Protein AF-A0L7B7-F1 (afdb_monomer_lite)

pLDDT: mean 77.99, std 21.71, range [34.12, 98.25]

Radius of gyration: 28.21 Å; chains: 1; bounding box: 70×46×77 Å

Secondary structure (DSSP, 8-state):
------------------------------------------------HHHHHHHHHHHHHHHHHHHHHHHTHHHHHHHHHHHHHHHHHHHHHHTPPPPPGGGT----GGG-TTS-HHHHHHHHHHHHHHHHHHHHHHHHHHHHHHH--B--SS--SS--GGGGGSBPTT-HHHHHHHHHHHHT-

Organism: Magnetococcus marinus (strain ATCC BAA-1437 / JCM 17883 / MC-1) (NCBI:txid156889)

Foldseek 3Di:
DDDDDDDDDDDDDDDDDDDPPPDPVPPPPPPPPPPPPPPPPPDPDDPDPVVVVVVVVVVVVCVVCVVVLVVVVVVLVVLLVVLQVCCVPVCVVLVHDDQDLCVQQDQDVLPDPPDDPVRSVVSNSVSSNRSSVVSSVVSVVSVCVSPPLEADPDHDPDDDPSNVVGHYPPCPPVVVVVVVVVVVD

Structure (mmCIF, N/CA/C/O backbone):
data_AF-A0L7B7-F1
#
_entry.id   AF-A0L7B7-F1
#
loop_
_atom_site.group_PDB
_atom_site.id
_atom_site.type_symbol
_atom_site.label_atom_id
_atom_site.label_alt_id
_atom_site.label_comp_id
_atom_site.label_asym_id
_atom_site.label_entity_id
_atom_site.label_seq_id
_atom_site.pdbx_PDB_ins_code
_atom_site.Cartn_x
_atom_site.Cartn_y
_atom_site.Cartn_z
_atom_site.occupancy
_atom_site.B_iso_or_equiv
_atom_site.auth_seq_id
_atom_site.auth_comp_id
_atom_site.auth_asym_id
_atom_site.auth_atom_id
_atom_site.pdbx_PDB_model_num
ATOM 1 N N . MET A 1 1 ? -42.613 -30.403 12.413 1.00 34.22 1 MET A N 1
ATOM 2 C CA . MET A 1 1 ? -41.637 -30.923 11.441 1.00 34.22 1 MET A CA 1
ATOM 3 C C . MET A 1 1 ? -42.137 -30.558 10.053 1.00 34.22 1 MET A C 1
ATOM 5 O O . MET A 1 1 ? -43.109 -31.129 9.590 1.00 34.22 1 MET A O 1
ATOM 9 N N . ASP A 1 2 ? -41.542 -29.494 9.520 1.00 37.47 2 ASP A N 1
ATOM 10 C CA . ASP A 1 2 ? -41.120 -29.286 8.132 1.00 37.47 2 ASP A CA 1
ATOM 11 C C . ASP A 1 2 ? -42.119 -29.330 6.946 1.00 37.47 2 ASP A C 1
ATOM 13 O O . ASP A 1 2 ? -42.447 -30.384 6.421 1.00 37.47 2 ASP A O 1
ATOM 17 N N . ASN A 1 3 ? -42.421 -28.120 6.437 1.00 35.09 3 ASN A N 1
ATOM 18 C CA . ASN A 1 3 ? -41.798 -27.526 5.229 1.00 35.09 3 ASN A CA 1
ATOM 19 C C . ASN A 1 3 ? -42.535 -27.536 3.850 1.00 35.09 3 ASN A C 1
ATOM 21 O O . ASN A 1 3 ? -43.111 -28.523 3.412 1.00 35.09 3 ASN A O 1
ATOM 25 N N . ILE A 1 4 ? -42.324 -26.402 3.148 1.00 45.97 4 ILE A N 1
ATOM 26 C CA . ILE A 1 4 ? -42.293 -26.105 1.689 1.00 45.97 4 ILE A CA 1
ATOM 27 C C . ILE A 1 4 ? -43.572 -25.701 0.910 1.00 45.97 4 ILE A C 1
ATOM 29 O O . ILE A 1 4 ? -44.386 -26.524 0.519 1.00 45.97 4 ILE A O 1
ATOM 33 N N . ASN A 1 5 ? -43.588 -24.396 0.568 1.00 35.56 5 ASN A N 1
ATOM 34 C CA . ASN A 1 5 ? -43.885 -23.699 -0.707 1.00 35.56 5 ASN A CA 1
ATOM 35 C C . ASN A 1 5 ? -44.994 -24.201 -1.657 1.00 35.56 5 ASN A C 1
ATOM 37 O O . ASN A 1 5 ? -44.932 -25.310 -2.171 1.00 35.56 5 ASN A O 1
ATOM 41 N N . SER A 1 6 ? -45.801 -23.270 -2.188 1.00 36.91 6 SER A N 1
ATOM 42 C CA . SER A 1 6 ? -45.489 -22.607 -3.478 1.00 36.91 6 SER A CA 1
ATOM 43 C C . SER A 1 6 ? -46.638 -21.743 -4.044 1.00 36.91 6 SER A C 1
ATOM 45 O O . SER A 1 6 ? -47.812 -22.085 -3.985 1.00 36.91 6 SER A O 1
ATOM 47 N N . THR A 1 7 ? -46.213 -20.590 -4.577 1.00 36.75 7 THR A N 1
ATOM 48 C CA . THR A 1 7 ? -46.680 -19.898 -5.798 1.00 36.75 7 THR A CA 1
ATOM 49 C C . THR A 1 7 ? -48.146 -19.469 -5.962 1.00 36.75 7 THR A C 1
ATOM 51 O O . THR A 1 7 ? -49.010 -20.199 -6.434 1.00 36.75 7 THR A O 1
ATOM 54 N N . GLY A 1 8 ? -48.365 -18.159 -5.811 1.00 34.12 8 GLY A N 1
ATOM 55 C CA . GLY A 1 8 ? -49.485 -17.454 -6.428 1.00 34.12 8 GLY A CA 1
ATOM 56 C C . GLY A 1 8 ? -49.072 -16.062 -6.893 1.00 34.12 8 GLY A C 1
ATOM 57 O O . GLY A 1 8 ? -48.768 -15.204 -6.071 1.00 34.12 8 GLY A O 1
ATOM 58 N N . SER A 1 9 ? -49.092 -15.805 -8.201 1.00 34.34 9 SER A N 1
ATOM 59 C CA . SER A 1 9 ? -49.325 -14.445 -8.696 1.00 34.34 9 SER A CA 1
ATOM 60 C C . SER A 1 9 ? -49.879 -14.480 -10.125 1.00 34.34 9 SER A C 1
ATOM 62 O O . SER A 1 9 ? -49.277 -15.002 -11.062 1.00 34.34 9 SER A O 1
ATOM 64 N N . ARG A 1 10 ? -51.112 -13.979 -10.245 1.00 35.12 10 ARG A N 1
ATOM 65 C CA . ARG A 1 10 ? -51.892 -13.830 -11.472 1.00 35.12 10 ARG A CA 1
ATOM 66 C C . ARG A 1 10 ? -51.893 -12.347 -11.829 1.00 35.12 10 ARG A C 1
ATOM 68 O O . ARG A 1 10 ? -52.217 -11.501 -11.000 1.00 35.12 10 ARG A O 1
ATOM 75 N N . SER A 1 11 ? -51.533 -12.067 -13.073 1.00 37.84 11 SER A N 1
ATOM 76 C CA . SER A 1 11 ? -51.472 -10.761 -13.727 1.00 37.84 11 SER A CA 1
ATOM 77 C C . SER A 1 11 ? -52.722 -9.890 -13.548 1.00 37.84 11 SER A C 1
ATOM 79 O O . SER A 1 11 ? -53.836 -10.354 -13.806 1.00 37.84 11 SER A O 1
ATOM 81 N N . LYS A 1 12 ? -52.531 -8.589 -13.297 1.00 36.44 12 LYS A N 1
ATOM 82 C CA . LYS A 1 12 ? -53.468 -7.545 -13.738 1.00 36.44 12 LYS A CA 1
ATOM 83 C C . LYS A 1 12 ? -52.714 -6.385 -14.388 1.00 36.44 12 LYS A C 1
ATOM 85 O O . LYS A 1 12 ? -51.953 -5.675 -13.743 1.00 36.44 12 LYS A O 1
ATOM 90 N N . GLN A 1 13 ? -52.956 -6.233 -15.688 1.00 38.78 13 GLN A N 1
ATOM 91 C CA . GLN A 1 13 ? -52.699 -5.033 -16.480 1.00 38.78 13 GLN A CA 1
ATOM 92 C C . GLN A 1 13 ? -53.561 -3.868 -15.977 1.00 38.78 13 GLN A C 1
ATOM 94 O O . GLN A 1 13 ? -54.766 -4.037 -15.795 1.00 38.78 13 GLN A O 1
ATOM 99 N N . VAL A 1 14 ? -52.974 -2.673 -15.887 1.00 43.91 14 VAL A N 1
ATOM 100 C CA .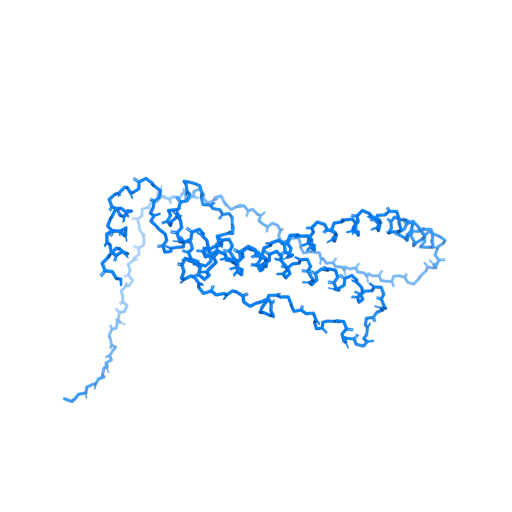 VAL A 1 14 ? -53.704 -1.397 -15.901 1.00 43.91 14 VAL A CA 1
ATOM 101 C C . VAL A 1 14 ? -52.990 -0.463 -16.885 1.00 43.91 14 VAL A C 1
ATOM 103 O O . VAL A 1 14 ? -51.771 -0.311 -16.832 1.00 43.91 14 VAL A O 1
ATOM 106 N N . LYS A 1 15 ? -53.754 0.085 -17.840 1.00 42.34 15 LYS A N 1
ATOM 107 C CA . LYS A 1 15 ? -53.304 0.981 -18.922 1.00 42.34 15 LYS A CA 1
ATOM 108 C C . LYS A 1 15 ? -52.946 2.386 -18.396 1.00 42.34 15 LYS A C 1
ATOM 110 O O . LYS A 1 15 ? -53.540 2.818 -17.411 1.00 42.34 15 LYS A O 1
ATOM 115 N N . PRO A 1 16 ? -52.039 3.120 -19.071 1.00 47.31 16 PRO A N 1
ATOM 116 C CA . PRO A 1 16 ? -51.569 4.428 -18.631 1.00 47.31 16 PRO A CA 1
ATOM 117 C C . PRO A 1 16 ? -52.473 5.556 -19.145 1.00 47.31 16 PRO A C 1
ATOM 119 O O . PRO A 1 16 ? -52.895 5.547 -20.301 1.00 47.31 16 PRO A O 1
ATOM 122 N N . LEU A 1 17 ? -52.726 6.559 -18.306 1.00 45.38 17 LEU A N 1
ATOM 123 C CA . LEU A 1 17 ? -53.352 7.813 -18.719 1.00 45.38 17 LEU A CA 1
ATOM 124 C C . LEU A 1 17 ? -52.918 8.925 -17.760 1.00 45.38 17 LEU A C 1
ATOM 126 O O . LEU A 1 17 ? -53.469 9.040 -16.676 1.00 45.38 17 LEU A O 1
ATOM 130 N N . LEU A 1 18 ? -51.886 9.683 -18.146 1.00 49.12 18 LEU A N 1
ATOM 131 C CA . LEU A 1 18 ? -51.711 11.122 -17.889 1.00 49.12 18 LEU A CA 1
ATOM 132 C C . LEU A 1 18 ? -50.442 11.607 -18.641 1.00 49.12 18 LEU A C 1
ATOM 134 O O . LEU A 1 18 ? -49.397 10.964 -18.524 1.00 49.12 18 LEU A O 1
ATOM 138 N N . PRO A 1 19 ? -50.496 12.687 -19.454 1.00 41.84 19 PRO A N 1
ATOM 139 C CA . PRO A 1 19 ? -49.570 12.888 -20.577 1.00 41.84 19 PRO A CA 1
ATOM 140 C C . PRO A 1 19 ? -48.406 13.868 -20.316 1.00 41.84 19 PRO A C 1
ATOM 142 O O . PRO A 1 19 ? -47.749 14.276 -21.269 1.00 41.84 19 PRO A O 1
ATOM 145 N N . TRP A 1 20 ? -48.133 14.266 -19.068 1.00 41.88 20 TRP A N 1
ATOM 146 C CA . TRP A 1 20 ? -47.280 15.433 -18.768 1.00 41.88 20 TRP A CA 1
ATOM 147 C C . TRP A 1 20 ? -46.048 15.177 -17.875 1.00 41.88 20 TRP A C 1
ATOM 149 O O . TRP A 1 20 ? -45.357 16.125 -17.528 1.00 41.88 20 TRP A O 1
ATOM 159 N N . LEU A 1 21 ? -45.684 13.922 -17.578 1.00 39.84 21 LEU A N 1
ATOM 160 C CA . LEU A 1 21 ? -44.391 13.582 -16.941 1.00 39.84 21 LEU A CA 1
ATOM 161 C C . LEU A 1 21 ? -43.340 13.092 -17.956 1.00 39.84 21 LEU A C 1
ATOM 163 O O . LEU A 1 21 ? -42.589 12.146 -17.722 1.00 39.84 21 LEU A O 1
ATOM 167 N N . LYS A 1 22 ? -43.285 13.732 -19.126 1.00 43.22 22 LYS A N 1
ATOM 168 C CA . LYS A 1 22 ? -42.206 13.526 -20.097 1.00 43.22 22 LYS A CA 1
ATOM 169 C C . LYS A 1 22 ? -41.108 14.560 -19.876 1.00 43.22 22 LYS A C 1
ATOM 171 O O . LYS A 1 22 ? -41.050 15.525 -20.619 1.00 43.22 22 LYS A O 1
ATOM 176 N N . THR A 1 23 ? -40.266 14.313 -18.875 1.00 46.91 23 THR A N 1
ATOM 177 C CA . THR A 1 23 ? -38.807 14.530 -18.912 1.00 46.91 23 THR A CA 1
ATOM 178 C C . THR A 1 23 ? -38.205 14.134 -17.559 1.00 46.91 23 THR A C 1
ATOM 180 O O . THR A 1 23 ? -38.010 14.979 -16.687 1.00 46.91 23 THR A O 1
ATOM 183 N N . PRO A 1 24 ? -37.809 12.866 -17.339 1.00 44.72 24 PRO A N 1
ATOM 184 C CA . PRO A 1 24 ? -36.611 12.684 -16.546 1.00 44.72 24 PRO A CA 1
ATOM 185 C C . PRO A 1 24 ? -35.495 13.351 -17.349 1.00 44.72 24 PRO A C 1
ATOM 187 O O . PRO A 1 24 ? -35.234 12.983 -18.496 1.00 44.72 24 PRO A O 1
ATOM 190 N N . MET A 1 25 ? -34.869 14.361 -16.756 1.00 36.72 25 MET A N 1
ATOM 191 C CA . MET A 1 25 ? -33.562 14.866 -17.155 1.00 36.72 25 MET A CA 1
ATOM 192 C C . MET A 1 25 ? -32.561 13.729 -16.896 1.00 36.72 25 MET A C 1
ATOM 194 O O . MET A 1 25 ? -31.776 13.737 -15.954 1.00 36.72 25 MET A O 1
ATOM 198 N N . ALA A 1 26 ? -32.682 12.673 -17.698 1.00 39.44 26 ALA A N 1
ATOM 199 C CA . ALA A 1 26 ? -31.677 11.665 -17.884 1.00 39.44 26 ALA A CA 1
ATOM 200 C C . ALA A 1 26 ? -30.534 12.418 -18.546 1.00 39.44 26 ALA A C 1
ATOM 202 O O . ALA A 1 26 ? -30.541 12.665 -19.749 1.00 39.44 26 ALA A O 1
ATOM 203 N N . ILE A 1 27 ? -29.574 12.845 -17.732 1.00 40.88 27 ILE A N 1
ATOM 204 C CA . ILE A 1 27 ? -28.246 13.188 -18.216 1.00 40.88 27 ILE A CA 1
ATOM 205 C C . ILE A 1 27 ? -27.652 11.854 -18.671 1.00 40.88 27 ILE A C 1
ATOM 207 O O . ILE A 1 27 ? -26.911 11.182 -17.959 1.00 40.88 27 ILE A O 1
ATOM 211 N N . SER A 1 28 ? -28.081 11.413 -19.849 1.00 41.53 28 SER A N 1
ATOM 212 C CA . SER A 1 28 ? -27.420 10.397 -20.637 1.00 41.53 28 SER A CA 1
ATOM 213 C C . SER A 1 28 ? -26.109 11.021 -21.076 1.00 41.53 28 SER A C 1
ATOM 215 O O . SER A 1 28 ? -26.036 11.654 -22.124 1.00 41.53 28 SER A O 1
ATOM 217 N N . ILE A 1 29 ? -25.092 10.908 -20.222 1.00 47.06 29 ILE A N 1
ATOM 218 C CA . ILE A 1 29 ? -23.707 11.090 -20.636 1.00 47.06 29 ILE A CA 1
ATOM 219 C C . ILE A 1 29 ? -23.512 10.064 -21.754 1.00 47.06 29 ILE A C 1
ATOM 221 O O . ILE A 1 29 ? -23.628 8.864 -21.475 1.00 47.06 29 ILE A O 1
ATOM 225 N N . PRO A 1 30 ? -23.278 10.477 -23.012 1.00 44.16 30 PRO A N 1
ATOM 226 C CA . PRO A 1 30 ? -22.850 9.536 -24.019 1.00 44.16 30 PRO A CA 1
ATOM 227 C C . PRO A 1 30 ? -21.462 9.090 -23.575 1.00 44.16 30 PRO A C 1
ATOM 229 O O . PRO A 1 30 ? -20.464 9.779 -23.764 1.00 44.16 30 PRO A O 1
ATOM 232 N N . VAL A 1 31 ? -21.395 7.935 -22.918 1.00 50.66 31 VAL A N 1
ATOM 233 C CA . VAL A 1 31 ? -20.170 7.154 -22.925 1.00 50.66 31 VAL A CA 1
ATOM 234 C C . VAL A 1 31 ? -20.080 6.680 -24.364 1.00 50.66 31 VAL A C 1
ATOM 236 O O . VAL A 1 31 ? -20.598 5.617 -24.704 1.00 50.66 31 VAL A O 1
ATOM 239 N N . GLU A 1 32 ? -19.526 7.526 -25.237 1.00 46.47 32 GLU A N 1
ATOM 240 C CA . GLU A 1 32 ? -18.982 7.074 -26.505 1.00 46.47 32 GLU A CA 1
ATOM 241 C C . GLU A 1 32 ? -18.013 5.968 -26.127 1.00 46.47 32 GLU A C 1
ATOM 243 O O . GLU A 1 32 ? -16.892 6.177 -25.660 1.00 46.47 32 GLU A O 1
ATOM 248 N N . ARG A 1 33 ? -18.521 4.744 -26.225 1.00 45.97 33 ARG A N 1
ATOM 249 C CA . ARG A 1 33 ? -17.725 3.545 -26.247 1.00 45.97 33 ARG A CA 1
ATOM 250 C C . ARG A 1 33 ? -16.913 3.727 -27.508 1.00 45.97 33 ARG A C 1
ATOM 252 O O . ARG A 1 33 ? -17.403 3.431 -28.590 1.00 45.97 33 ARG A O 1
ATOM 259 N N . PHE A 1 34 ? -15.736 4.325 -27.354 1.00 37.59 34 PHE A N 1
ATOM 260 C CA . PHE A 1 34 ? -14.732 4.426 -28.389 1.00 37.59 34 PHE A CA 1
ATOM 261 C C . PHE A 1 34 ? -14.416 2.988 -28.778 1.00 37.59 34 PHE A C 1
ATOM 263 O O . PHE A 1 34 ? -13.601 2.301 -28.162 1.00 37.59 34 PHE A O 1
ATOM 270 N N . SER A 1 35 ? -15.185 2.485 -29.737 1.00 35.94 35 SER A N 1
ATOM 271 C CA . SER A 1 35 ? -14.904 1.271 -30.458 1.00 35.94 35 SER A CA 1
ATOM 272 C C . SER A 1 35 ? -13.680 1.610 -31.279 1.00 35.94 35 SER A C 1
ATOM 274 O O . SER A 1 35 ? -13.777 2.058 -32.417 1.00 35.94 35 SER A O 1
ATOM 276 N N . PHE A 1 36 ? -12.519 1.461 -30.648 1.00 39.53 36 PHE A N 1
ATOM 277 C CA . PHE A 1 36 ? -11.270 1.291 -31.351 1.00 39.53 36 PHE A CA 1
ATOM 278 C C . PHE A 1 36 ? -11.460 0.037 -32.199 1.00 39.53 36 PHE A C 1
ATOM 280 O O . PHE A 1 36 ? -11.327 -1.083 -31.714 1.00 39.53 36 PHE A O 1
ATOM 287 N N . THR A 1 37 ? -11.904 0.221 -33.437 1.00 39.16 37 THR A N 1
ATOM 288 C CA . THR A 1 37 ? -11.762 -0.775 -34.483 1.00 39.16 37 THR A CA 1
ATOM 289 C C . THR A 1 37 ? -10.332 -0.618 -34.974 1.00 39.16 37 THR A C 1
ATOM 291 O O . THR A 1 37 ? -10.050 0.341 -35.696 1.00 39.16 37 THR A O 1
ATOM 294 N N . PRO A 1 38 ? -9.390 -1.495 -34.595 1.00 39.62 38 PRO A N 1
ATOM 295 C CA . PRO A 1 38 ? -8.146 -1.574 -35.323 1.00 39.62 38 PRO A CA 1
ATOM 296 C C . PRO A 1 38 ? -8.480 -2.218 -36.674 1.00 39.62 38 PRO A C 1
ATOM 298 O O . PRO A 1 38 ? -8.283 -3.414 -36.863 1.00 39.62 38 PRO A O 1
ATOM 301 N N . THR A 1 39 ? -9.018 -1.457 -37.629 1.00 45.00 39 THR A N 1
ATOM 302 C CA . THR A 1 39 ? -8.906 -1.816 -39.048 1.00 45.00 39 THR A CA 1
ATOM 303 C C . THR A 1 39 ? -7.451 -1.601 -39.429 1.00 45.00 39 THR A C 1
ATOM 305 O O . THR A 1 39 ? -7.072 -0.596 -40.020 1.00 45.00 39 THR A O 1
ATOM 308 N N . VAL A 1 40 ? -6.608 -2.541 -39.001 1.00 49.81 40 VAL A N 1
ATOM 309 C CA . VAL A 1 40 ? -5.253 -2.695 -39.514 1.00 49.81 40 VAL A CA 1
ATOM 310 C C . VAL A 1 40 ? -5.393 -3.467 -40.813 1.00 49.81 40 VAL A C 1
ATOM 312 O O . VAL A 1 40 ? -5.203 -4.681 -40.878 1.00 49.81 40 VAL A O 1
ATOM 315 N N . GLU A 1 41 ? -5.810 -2.750 -41.847 1.00 42.97 41 GLU A N 1
ATOM 316 C CA . GLU A 1 41 ? -5.676 -3.214 -43.215 1.00 42.97 41 GLU A CA 1
ATOM 317 C C . GLU A 1 41 ? -4.185 -3.119 -43.554 1.00 42.97 41 GLU A C 1
ATOM 319 O O . GLU A 1 41 ? -3.660 -2.065 -43.908 1.00 42.97 41 GLU A O 1
ATOM 324 N N . TRP A 1 42 ? -3.466 -4.219 -43.312 1.00 43.97 42 TRP A N 1
ATOM 325 C CA . TRP A 1 42 ? -2.060 -4.382 -43.671 1.00 43.97 42 TRP A CA 1
ATOM 326 C C . TRP A 1 42 ? -1.926 -4.378 -45.200 1.00 43.97 42 TRP A C 1
ATOM 328 O O . TRP A 1 42 ? -1.842 -5.428 -45.837 1.00 43.97 42 TRP A O 1
ATOM 338 N N . GLN A 1 43 ? -1.899 -3.189 -45.801 1.00 47.34 43 GLN A N 1
ATOM 339 C CA . GLN A 1 43 ? -1.432 -3.019 -47.170 1.00 47.34 43 GLN A CA 1
ATOM 340 C C . GLN A 1 43 ? 0.065 -3.351 -47.223 1.00 47.34 43 GLN A C 1
ATOM 342 O O . GLN A 1 43 ? 0.912 -2.676 -46.639 1.00 47.34 43 GLN A O 1
ATOM 347 N N . LEU A 1 44 ? 0.376 -4.438 -47.927 1.00 63.41 44 LEU A N 1
ATOM 348 C CA . LEU A 1 44 ? 1.719 -4.831 -48.336 1.00 63.41 44 LEU A CA 1
ATOM 349 C C . LEU A 1 44 ? 2.338 -3.709 -49.188 1.00 63.41 44 LEU A C 1
ATOM 351 O O . LEU A 1 44 ? 1.948 -3.528 -50.338 1.00 63.41 44 LEU A O 1
ATOM 355 N N . GLY A 1 45 ? 3.311 -2.963 -48.657 1.00 52.66 45 GLY A N 1
ATOM 356 C CA . GLY A 1 45 ? 4.039 -1.982 -49.468 1.00 52.66 45 GLY A CA 1
ATOM 357 C C . GLY A 1 45 ? 5.012 -1.100 -48.689 1.00 52.66 45 GLY A C 1
ATOM 358 O O . GLY A 1 45 ? 4.596 -0.172 -48.013 1.00 52.66 45 GLY A O 1
ATOM 359 N N . ASN A 1 46 ? 6.312 -1.366 -48.867 1.00 57.50 46 ASN A N 1
ATOM 360 C CA . ASN A 1 46 ? 7.485 -0.644 -48.348 1.00 57.50 46 ASN A CA 1
ATOM 361 C C . ASN A 1 46 ? 7.701 -0.631 -46.822 1.00 57.50 46 ASN A C 1
ATOM 363 O O . ASN A 1 46 ? 7.156 0.198 -46.100 1.00 57.50 46 ASN A O 1
ATOM 367 N N . ARG A 1 47 ? 8.656 -1.457 -46.352 1.00 61.72 47 ARG A N 1
ATOM 368 C CA . ARG A 1 47 ? 9.395 -1.195 -45.101 1.00 61.72 47 ARG A CA 1
ATOM 369 C C . ARG A 1 47 ? 10.093 0.152 -45.249 1.00 61.72 47 ARG A C 1
ATOM 371 O O . ARG A 1 47 ? 11.085 0.268 -45.965 1.00 61.72 47 ARG A O 1
ATOM 378 N N . SER A 1 48 ? 9.516 1.170 -44.632 1.00 64.94 48 SER A N 1
ATOM 379 C CA . SER A 1 48 ? 9.934 2.555 -44.778 1.00 64.94 48 SER A CA 1
ATOM 380 C C . SER A 1 48 ? 10.877 2.921 -43.639 1.00 64.94 48 SER A C 1
ATOM 382 O O . SER A 1 48 ? 10.611 2.617 -42.481 1.00 64.94 48 SER A O 1
ATOM 384 N N . TRP A 1 49 ? 11.964 3.624 -43.960 1.00 67.12 49 TRP A N 1
ATOM 385 C CA . TRP A 1 49 ? 12.975 4.161 -43.033 1.00 67.12 49 TRP A CA 1
ATOM 386 C C . TRP A 1 49 ? 12.381 4.912 -41.816 1.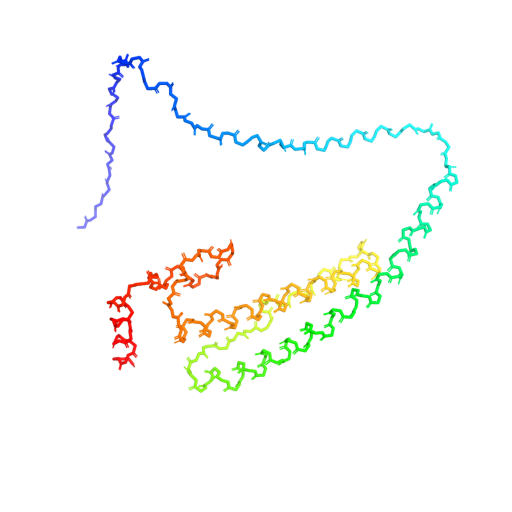00 67.12 49 TRP A C 1
ATOM 388 O O . TRP A 1 49 ? 13.005 5.009 -40.760 1.00 67.12 49 TRP A O 1
ATOM 398 N N . ARG A 1 50 ? 11.127 5.380 -41.927 1.00 67.50 50 ARG A N 1
ATOM 399 C CA . ARG A 1 50 ? 10.341 5.973 -40.831 1.00 67.50 50 ARG A CA 1
ATOM 400 C C . ARG A 1 50 ? 10.104 5.013 -39.658 1.00 67.50 50 ARG A C 1
ATOM 402 O O . ARG A 1 50 ? 10.147 5.465 -38.518 1.00 67.50 50 ARG A O 1
ATOM 409 N N . ASP A 1 51 ? 9.925 3.716 -39.908 1.00 70.00 51 ASP A N 1
ATOM 410 C CA . ASP A 1 51 ? 9.680 2.717 -38.856 1.00 70.00 51 ASP A CA 1
ATOM 411 C C . ASP A 1 51 ? 10.931 2.462 -38.012 1.00 70.00 51 ASP A C 1
ATOM 413 O O . ASP A 1 51 ? 10.843 2.253 -36.801 1.00 70.00 51 ASP A O 1
ATOM 417 N N . GLU A 1 52 ? 12.112 2.493 -38.633 1.00 73.00 52 GLU A N 1
ATOM 418 C CA . GLU A 1 52 ? 13.379 2.367 -37.909 1.00 73.00 52 GLU A CA 1
ATOM 419 C C . GLU A 1 52 ? 13.663 3.602 -37.062 1.00 73.00 52 GLU A C 1
ATOM 421 O O . GLU A 1 52 ? 14.025 3.478 -35.891 1.00 73.00 52 GLU A O 1
ATOM 426 N N . ILE A 1 53 ? 13.399 4.788 -37.612 1.00 82.12 53 ILE A N 1
ATOM 427 C CA . ILE A 1 53 ? 13.483 6.043 -36.867 1.00 82.12 53 ILE A CA 1
ATOM 428 C C . ILE A 1 53 ? 12.531 6.011 -35.675 1.00 82.12 53 ILE A C 1
ATOM 430 O O . ILE A 1 53 ? 12.951 6.269 -34.552 1.00 82.12 53 ILE A O 1
ATOM 434 N N . GLN A 1 54 ? 11.265 5.645 -35.872 1.00 81.19 54 GLN A N 1
ATOM 435 C CA . GLN A 1 54 ? 10.285 5.620 -34.789 1.00 81.19 54 GLN A CA 1
ATOM 436 C C . GLN A 1 54 ? 10.644 4.604 -33.694 1.00 81.19 54 GLN A C 1
ATOM 438 O O . GLN A 1 54 ? 10.472 4.898 -32.508 1.00 81.19 54 GLN A O 1
ATOM 443 N N . LYS A 1 55 ? 11.209 3.444 -34.052 1.00 77.19 55 LYS A N 1
ATOM 444 C CA . LYS A 1 55 ? 11.739 2.474 -33.078 1.00 77.19 55 LYS A CA 1
ATOM 445 C C . LYS A 1 55 ? 12.919 3.042 -32.296 1.00 77.19 55 LYS A C 1
ATOM 447 O O . LYS A 1 55 ? 12.955 2.898 -31.076 1.00 77.19 55 LYS A O 1
ATOM 452 N N . PHE A 1 56 ? 13.838 3.724 -32.977 1.00 83.25 56 PHE A N 1
ATOM 453 C CA . PHE A 1 56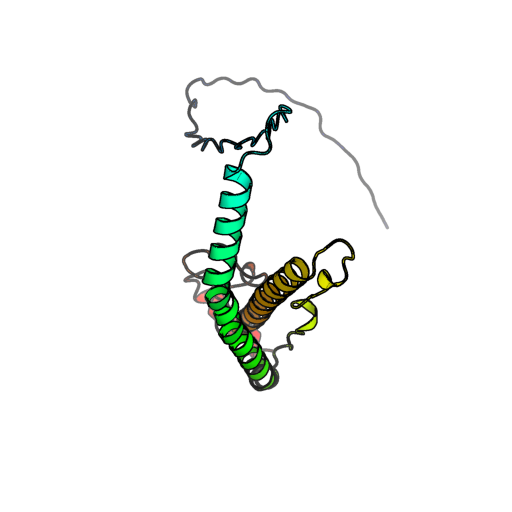 ? 14.975 4.387 -32.346 1.00 83.25 56 PHE A CA 1
ATOM 454 C C . PHE A 1 56 ? 14.528 5.479 -31.365 1.00 83.25 56 PHE A C 1
ATOM 456 O O . PHE A 1 56 ? 14.969 5.479 -30.218 1.00 83.25 56 PHE A O 1
ATOM 463 N N . TRP A 1 57 ? 13.586 6.345 -31.758 1.00 81.50 57 TRP A N 1
ATOM 464 C CA . TRP A 1 57 ? 13.001 7.352 -30.864 1.00 81.50 57 TRP A CA 1
ATOM 465 C C . TRP A 1 57 ? 12.295 6.719 -29.663 1.00 81.50 57 TRP A C 1
ATOM 467 O O . TRP A 1 57 ? 12.493 7.163 -28.535 1.00 81.50 57 TRP A O 1
ATOM 477 N N . SER A 1 58 ? 11.515 5.657 -29.877 1.00 78.75 58 SER A N 1
ATOM 478 C CA . SER A 1 58 ? 10.819 4.955 -28.788 1.00 78.75 58 SER A CA 1
ATOM 479 C C . SER A 1 58 ? 11.803 4.333 -27.790 1.00 78.75 58 SER A C 1
ATOM 481 O O . SER A 1 58 ? 11.612 4.436 -26.580 1.00 78.75 58 SER A O 1
ATOM 483 N N . PHE A 1 59 ? 12.886 3.730 -28.286 1.00 80.31 59 PHE A N 1
ATOM 484 C CA . PHE A 1 59 ? 13.948 3.170 -27.454 1.00 80.31 59 PHE A CA 1
ATOM 485 C C . PHE A 1 59 ? 14.718 4.257 -26.694 1.00 80.31 59 PHE A C 1
ATOM 487 O O . PHE A 1 59 ? 14.957 4.116 -25.497 1.00 80.31 59 PHE A O 1
ATOM 494 N N . LEU A 1 60 ? 15.051 5.370 -27.352 1.00 83.81 60 LEU A N 1
ATOM 495 C CA . LEU A 1 60 ? 15.728 6.501 -26.720 1.00 83.81 60 LEU A CA 1
ATOM 496 C C . LEU A 1 60 ? 14.882 7.095 -25.585 1.00 83.81 60 LEU A C 1
ATOM 498 O O . LEU A 1 60 ? 15.394 7.325 -24.492 1.00 83.81 60 LEU A O 1
ATOM 502 N N . LEU A 1 61 ? 13.578 7.281 -25.809 1.00 83.62 61 LEU A N 1
ATOM 503 C CA . LEU A 1 61 ? 12.649 7.737 -24.773 1.00 83.62 61 LEU A CA 1
ATOM 504 C C . LEU A 1 61 ? 12.557 6.746 -23.607 1.00 83.62 61 LEU A C 1
ATOM 506 O O . LEU A 1 61 ? 12.542 7.170 -22.452 1.00 83.62 61 LEU A O 1
ATOM 510 N N . LEU A 1 62 ? 12.544 5.438 -23.878 1.00 79.94 62 LEU A N 1
ATOM 511 C CA . LEU A 1 62 ? 12.566 4.413 -22.833 1.00 79.94 62 LEU A CA 1
ATOM 512 C C . LEU A 1 62 ? 13.839 4.510 -21.981 1.00 79.94 62 LEU A C 1
ATOM 514 O O . LEU A 1 62 ? 13.757 4.497 -20.757 1.00 79.94 62 LEU A O 1
ATOM 518 N N . VAL A 1 63 ? 15.007 4.653 -22.608 1.00 81.94 63 VAL A N 1
ATOM 519 C CA . VAL A 1 63 ? 16.291 4.780 -21.901 1.00 81.94 63 VAL A CA 1
ATOM 520 C C . VAL A 1 63 ? 16.354 6.070 -21.081 1.00 81.94 63 VAL A C 1
ATOM 522 O O . VAL A 1 63 ? 16.827 6.046 -19.948 1.00 81.94 63 VAL A O 1
ATOM 525 N N . LEU A 1 64 ? 15.837 7.182 -21.608 1.00 85.75 64 LEU A N 1
ATOM 526 C CA . LEU A 1 64 ? 15.805 8.465 -20.899 1.00 85.75 64 LEU A CA 1
ATOM 527 C C . LEU A 1 64 ? 14.825 8.472 -19.720 1.00 85.75 64 LEU A C 1
ATOM 529 O O . LEU A 1 64 ? 15.089 9.105 -18.701 1.00 85.75 64 LEU A O 1
ATOM 533 N N . THR A 1 65 ? 13.696 7.773 -19.844 1.00 84.06 65 THR A N 1
ATOM 534 C CA . THR A 1 65 ? 12.672 7.701 -18.787 1.00 84.06 65 THR A CA 1
ATOM 535 C C . THR A 1 65 ? 12.942 6.597 -17.772 1.00 84.06 65 THR A C 1
ATOM 537 O O . THR A 1 65 ? 12.476 6.696 -16.636 1.00 84.06 65 THR A O 1
ATOM 540 N N . ALA A 1 66 ? 13.741 5.585 -18.123 1.00 82.81 66 ALA A N 1
ATOM 541 C CA . ALA A 1 66 ? 14.092 4.489 -17.228 1.00 82.81 66 ALA A CA 1
ATOM 542 C C . ALA A 1 66 ? 14.639 4.977 -15.870 1.00 82.81 66 ALA A C 1
ATOM 544 O O . ALA A 1 66 ? 14.089 4.547 -14.857 1.00 82.81 66 ALA A O 1
ATOM 545 N N . PRO A 1 67 ? 15.613 5.908 -15.776 1.00 85.00 67 PRO A N 1
ATOM 546 C CA . PRO A 1 67 ? 16.091 6.419 -14.488 1.00 85.00 67 PRO A CA 1
ATOM 547 C C . PRO A 1 67 ? 14.981 6.982 -13.596 1.00 85.00 67 PRO A C 1
ATOM 549 O O . PRO A 1 67 ? 15.004 6.786 -12.384 1.00 85.00 67 PRO A O 1
ATOM 552 N N . VAL A 1 68 ? 13.985 7.645 -14.188 1.00 88.50 68 VAL A N 1
ATOM 553 C CA . VAL A 1 68 ? 12.846 8.217 -13.458 1.00 88.50 68 VAL A CA 1
ATOM 554 C C . VAL A 1 68 ? 11.893 7.121 -12.984 1.00 88.50 68 VAL A C 1
ATOM 556 O O . VAL A 1 68 ? 11.428 7.153 -11.852 1.00 88.50 68 VAL A O 1
ATOM 559 N N . ILE A 1 69 ? 11.620 6.115 -13.814 1.00 81.75 69 ILE A N 1
ATOM 560 C CA . ILE A 1 69 ? 10.769 4.980 -13.427 1.00 81.75 69 ILE A CA 1
ATOM 561 C C . ILE A 1 69 ? 11.422 4.196 -12.281 1.00 81.75 69 ILE A C 1
ATOM 563 O O . ILE A 1 69 ? 10.765 3.856 -11.293 1.00 81.75 69 ILE A O 1
ATOM 567 N N . TRP A 1 70 ? 12.731 3.956 -12.384 1.00 83.31 70 TRP A N 1
ATOM 568 C CA . TRP A 1 70 ? 13.504 3.222 -11.386 1.00 83.31 70 TRP A CA 1
ATOM 569 C C . TRP A 1 70 ? 13.727 4.013 -10.098 1.00 83.31 70 TRP A C 1
ATOM 571 O O . TRP A 1 70 ? 13.770 3.408 -9.026 1.00 83.31 70 TRP A O 1
ATOM 581 N N . SER A 1 71 ? 13.781 5.348 -10.158 1.00 89.50 71 SER A N 1
ATOM 582 C CA . SER A 1 71 ? 13.889 6.169 -8.948 1.00 89.50 71 SER A CA 1
ATOM 583 C C . SER A 1 71 ? 12.677 6.010 -8.028 1.00 89.50 71 SER A C 1
ATOM 585 O O . SER A 1 71 ? 12.847 6.094 -6.817 1.00 89.50 71 SER A O 1
ATOM 587 N N . VAL A 1 72 ? 11.491 5.690 -8.567 1.00 92.19 72 VAL A N 1
ATOM 588 C CA . VAL A 1 72 ? 10.255 5.433 -7.800 1.00 92.19 72 VAL A CA 1
ATOM 589 C C . VAL A 1 72 ? 10.279 4.084 -7.066 1.00 92.19 72 VAL A C 1
ATOM 591 O O . VAL A 1 72 ? 9.590 3.923 -6.059 1.00 92.19 72 VAL A O 1
ATOM 594 N N . VAL A 1 73 ? 11.114 3.124 -7.480 1.00 91.62 73 VAL A N 1
ATOM 595 C CA . VAL A 1 73 ? 11.265 1.855 -6.737 1.00 91.62 73 VAL A CA 1
ATOM 596 C C . VAL A 1 73 ? 11.804 2.106 -5.336 1.00 91.62 73 VAL A C 1
ATOM 598 O O . VAL A 1 73 ? 11.342 1.486 -4.383 1.00 91.62 73 VAL A O 1
ATOM 601 N N . ILE A 1 74 ? 12.757 3.029 -5.206 1.00 93.00 74 ILE A N 1
ATOM 602 C CA . ILE A 1 74 ? 13.423 3.338 -3.939 1.00 93.00 74 ILE A CA 1
ATOM 603 C C . ILE A 1 74 ? 12.420 3.795 -2.861 1.00 93.00 74 ILE A C 1
ATOM 605 O O . ILE A 1 74 ? 12.381 3.161 -1.805 1.00 93.00 74 ILE A O 1
ATOM 609 N N . PRO A 1 75 ? 11.571 4.824 -3.076 1.00 95.69 75 PRO A N 1
ATOM 610 C CA . PRO A 1 75 ? 10.587 5.233 -2.081 1.00 95.69 75 PRO A CA 1
ATOM 611 C C . PRO A 1 75 ? 9.519 4.164 -1.830 1.00 95.69 75 PRO A C 1
ATOM 613 O O . PRO A 1 75 ? 9.082 4.030 -0.690 1.00 95.69 75 PRO A O 1
ATOM 616 N N . ILE A 1 76 ? 9.125 3.366 -2.832 1.00 96.12 76 ILE A N 1
ATOM 617 C CA . ILE A 1 76 ? 8.192 2.245 -2.615 1.00 96.12 76 ILE A CA 1
ATOM 618 C C . ILE A 1 76 ? 8.820 1.188 -1.697 1.00 96.12 76 ILE A C 1
ATOM 620 O O . ILE A 1 76 ? 8.168 0.731 -0.762 1.00 96.12 76 ILE A O 1
ATOM 624 N N . ALA A 1 77 ? 10.082 0.820 -1.923 1.00 95.50 77 ALA A N 1
ATOM 625 C CA . ALA A 1 77 ? 10.788 -0.150 -1.090 1.00 95.50 77 ALA A CA 1
ATOM 626 C C . ALA A 1 77 ? 11.021 0.374 0.335 1.00 95.50 77 ALA A C 1
ATOM 628 O O . ALA A 1 77 ? 10.867 -0.366 1.308 1.00 95.50 77 ALA A O 1
ATOM 629 N N . LEU A 1 78 ? 11.332 1.666 0.474 1.00 97.56 78 LEU A N 1
ATOM 630 C CA . LEU A 1 78 ? 11.418 2.314 1.779 1.00 97.56 78 LEU A CA 1
ATOM 631 C C . LEU A 1 78 ? 10.067 2.275 2.505 1.00 97.56 78 LEU A C 1
ATOM 633 O O . LEU A 1 78 ? 10.020 1.930 3.684 1.00 97.56 78 LEU A O 1
ATOM 637 N N . LEU A 1 79 ? 8.970 2.573 1.804 1.00 97.88 79 LEU A N 1
ATOM 638 C CA . LEU A 1 79 ? 7.619 2.499 2.356 1.00 97.88 79 LEU A CA 1
ATOM 639 C C . LEU A 1 79 ? 7.251 1.068 2.785 1.00 97.88 79 LEU A C 1
ATOM 641 O O . LEU A 1 79 ? 6.717 0.898 3.877 1.00 97.88 79 LEU A O 1
ATOM 645 N N . ASP A 1 80 ? 7.573 0.052 1.977 1.00 97.56 80 ASP A N 1
ATOM 646 C CA . ASP A 1 80 ? 7.389 -1.376 2.300 1.00 97.56 80 ASP A CA 1
ATOM 647 C C . ASP A 1 80 ? 8.087 -1.732 3.623 1.00 97.56 80 ASP A C 1
ATOM 649 O O . ASP A 1 80 ? 7.478 -2.282 4.547 1.00 97.56 80 ASP A O 1
ATOM 653 N N . MET A 1 81 ? 9.358 -1.336 3.754 1.00 98.12 81 MET A N 1
ATOM 654 C CA . MET A 1 81 ? 10.153 -1.574 4.957 1.00 98.12 81 MET A CA 1
ATOM 655 C C . MET A 1 81 ? 9.576 -0.849 6.177 1.00 98.12 81 MET A C 1
ATOM 657 O O . MET A 1 81 ? 9.383 -1.467 7.225 1.00 98.12 81 MET A O 1
ATOM 661 N N . MET A 1 82 ? 9.274 0.445 6.044 1.00 98.25 82 MET A N 1
ATOM 662 C CA . MET A 1 82 ? 8.733 1.257 7.136 1.00 98.25 82 MET A CA 1
ATOM 663 C C . MET A 1 82 ? 7.364 0.754 7.596 1.00 98.25 82 MET A C 1
ATOM 665 O O . MET A 1 82 ? 7.135 0.624 8.796 1.00 98.25 82 MET A O 1
ATOM 669 N N . ALA A 1 83 ? 6.469 0.411 6.668 1.00 97.94 83 ALA A N 1
ATOM 670 C CA . ALA A 1 83 ? 5.146 -0.111 6.993 1.00 97.94 83 ALA A CA 1
ATOM 671 C C . ALA A 1 83 ? 5.222 -1.493 7.660 1.00 97.94 83 ALA A C 1
ATOM 673 O O . ALA A 1 83 ? 4.497 -1.758 8.623 1.00 97.94 83 ALA A O 1
ATOM 674 N N . THR A 1 84 ? 6.137 -2.354 7.200 1.00 97.50 84 THR A N 1
ATOM 675 C CA . THR A 1 84 ? 6.405 -3.654 7.831 1.00 97.50 84 THR A CA 1
ATOM 676 C C . THR A 1 84 ? 6.910 -3.477 9.263 1.00 97.50 84 THR A C 1
ATOM 678 O O . THR A 1 84 ? 6.437 -4.159 10.174 1.00 97.50 84 THR A O 1
ATOM 681 N N . LEU A 1 85 ? 7.853 -2.556 9.481 1.00 97.81 85 LEU A N 1
ATOM 682 C CA . LEU A 1 85 ? 8.391 -2.262 10.808 1.00 97.81 85 LEU A CA 1
ATOM 683 C C . LEU A 1 85 ? 7.314 -1.683 11.732 1.00 97.81 85 LEU A C 1
ATOM 685 O O . LEU A 1 85 ? 7.137 -2.169 12.847 1.00 97.81 85 LEU A O 1
ATOM 689 N N . TYR A 1 86 ? 6.553 -0.706 11.238 1.00 97.44 86 TYR A N 1
ATOM 690 C CA . TYR A 1 86 ? 5.443 -0.085 11.951 1.00 97.44 86 TYR A CA 1
ATOM 691 C C . TYR A 1 86 ? 4.439 -1.127 12.448 1.00 97.44 86 TYR A C 1
ATOM 693 O O . TYR A 1 86 ? 4.163 -1.172 13.646 1.00 97.44 86 TYR A O 1
ATOM 701 N N . GLN A 1 87 ? 3.935 -2.012 11.577 1.00 97.56 87 GLN A N 1
ATOM 702 C CA . GLN A 1 87 ? 2.960 -3.004 12.031 1.00 97.56 87 GLN A CA 1
ATOM 703 C C . GLN A 1 87 ? 3.575 -4.003 13.017 1.00 97.56 87 GLN A C 1
ATOM 705 O O . GLN A 1 87 ? 2.930 -4.360 13.994 1.00 97.56 87 GLN A O 1
ATOM 710 N N . ARG A 1 88 ? 4.832 -4.425 12.820 1.00 96.88 88 ARG A N 1
ATOM 711 C CA . ARG A 1 88 ? 5.488 -5.395 13.713 1.00 96.88 88 ARG A CA 1
ATOM 712 C C . ARG A 1 88 ? 5.672 -4.852 15.125 1.00 96.88 88 ARG A C 1
ATOM 714 O O . ARG A 1 88 ? 5.626 -5.630 16.068 1.00 96.88 88 ARG A O 1
ATOM 721 N N . ILE A 1 89 ? 5.876 -3.544 15.260 1.00 97.00 89 ILE A N 1
ATOM 722 C CA . ILE A 1 89 ? 6.031 -2.883 16.557 1.00 97.00 89 ILE A CA 1
ATOM 723 C C . ILE A 1 89 ? 4.662 -2.526 17.142 1.00 97.00 89 ILE A C 1
ATOM 725 O O . ILE A 1 89 ? 4.365 -2.876 18.279 1.00 97.00 89 ILE A O 1
ATOM 729 N N . CYS A 1 90 ? 3.810 -1.840 16.379 1.00 96.25 90 CYS A N 1
ATOM 730 C CA . CYS A 1 90 ? 2.580 -1.255 16.904 1.00 96.25 90 CYS A CA 1
ATOM 731 C C . CYS A 1 90 ? 1.422 -2.255 17.001 1.00 96.25 90 CYS A C 1
ATOM 733 O O . CYS A 1 90 ? 0.648 -2.192 17.951 1.00 96.25 90 CYS A O 1
ATOM 735 N N . PHE A 1 91 ? 1.260 -3.178 16.049 1.00 97.06 91 PHE A N 1
ATOM 736 C CA . PHE A 1 91 ? 0.067 -4.033 16.024 1.00 97.06 91 PHE A CA 1
ATOM 737 C C . PHE A 1 91 ? -0.013 -4.986 17.222 1.00 97.06 91 PHE A C 1
ATOM 739 O O . PHE A 1 91 ? -1.095 -5.060 17.805 1.00 97.06 91 PHE A O 1
ATOM 746 N N . PRO A 1 92 ? 1.084 -5.634 17.670 1.00 95.19 92 PRO A N 1
ATOM 747 C CA . PRO A 1 92 ? 1.058 -6.434 18.893 1.00 95.19 92 PRO A CA 1
ATOM 748 C C . PRO A 1 92 ? 0.685 -5.614 20.132 1.00 95.19 92 PRO A C 1
ATOM 750 O O . PRO A 1 92 ? -0.069 -6.093 20.971 1.00 95.19 92 PRO A O 1
ATOM 753 N N . VAL A 1 93 ? 1.152 -4.362 20.218 1.00 95.62 93 VAL A N 1
ATOM 754 C CA . VAL A 1 93 ? 0.842 -3.454 21.338 1.00 95.62 93 VAL A CA 1
ATOM 755 C C . VAL A 1 93 ? -0.649 -3.114 21.387 1.00 95.62 93 VAL A C 1
ATOM 757 O O . VAL A 1 93 ? -1.224 -3.015 22.467 1.00 95.62 93 VAL A O 1
ATOM 760 N N . TYR A 1 94 ? -1.294 -2.959 20.229 1.00 91.69 94 TYR A N 1
ATOM 761 C CA . TYR A 1 94 ? -2.715 -2.605 20.136 1.00 91.69 94 TYR A CA 1
ATOM 762 C C . TYR A 1 94 ? -3.657 -3.803 19.933 1.00 91.69 94 TYR A C 1
ATOM 764 O O . TYR A 1 94 ? -4.858 -3.592 19.751 1.00 91.69 94 TYR A O 1
ATOM 772 N N . GLY A 1 95 ? -3.142 -5.038 19.940 1.00 91.94 95 GLY A N 1
ATOM 773 C CA . GLY A 1 95 ? -3.932 -6.253 19.703 1.00 91.94 95 GLY A CA 1
ATOM 774 C C . GLY A 1 95 ? -4.510 -6.362 18.285 1.00 91.94 95 GLY A C 1
ATOM 775 O O . GLY A 1 95 ? -5.542 -6.996 18.084 1.00 91.94 95 GLY A O 1
ATOM 776 N N . ILE A 1 96 ? -3.883 -5.722 17.295 1.00 94.38 96 ILE A N 1
ATOM 777 C CA . ILE A 1 96 ? -4.312 -5.770 15.892 1.00 94.38 96 ILE A CA 1
ATOM 778 C C . ILE A 1 96 ? -3.667 -6.991 15.219 1.00 94.38 96 ILE A C 1
ATOM 780 O O . ILE A 1 96 ? -2.483 -7.266 15.406 1.00 94.38 96 ILE A O 1
ATOM 784 N N . GLY A 1 97 ? -4.424 -7.724 14.399 1.00 93.44 97 GLY A N 1
ATOM 785 C CA . GLY A 1 97 ? -3.874 -8.834 13.617 1.00 93.44 97 GLY A CA 1
ATOM 786 C C . GLY A 1 97 ? -2.840 -8.357 12.590 1.00 93.44 97 GLY A C 1
ATOM 787 O O . GLY A 1 97 ? -3.066 -7.360 11.896 1.00 93.44 97 GLY A O 1
ATOM 788 N N . LEU A 1 98 ? -1.731 -9.086 12.446 1.00 95.00 98 LEU A N 1
ATOM 789 C CA . LEU A 1 98 ? -0.694 -8.789 11.452 1.00 95.00 98 LEU A CA 1
ATOM 790 C C . LEU A 1 98 ? -1.208 -8.992 10.019 1.00 95.00 98 LEU A C 1
ATOM 792 O O . LEU A 1 98 ? -2.103 -9.801 9.757 1.00 95.00 98 LEU A O 1
ATOM 796 N N . VAL A 1 99 ? -0.650 -8.226 9.085 1.00 96.31 99 VAL A N 1
ATOM 797 C CA . VAL A 1 99 ? -0.926 -8.344 7.649 1.00 96.31 99 VAL A CA 1
ATOM 798 C C . VAL A 1 99 ? 0.217 -9.121 7.012 1.00 96.31 99 VAL A C 1
ATOM 800 O O . VAL A 1 99 ? 1.373 -8.692 7.071 1.00 96.31 99 VAL A O 1
ATOM 803 N N . TYR A 1 100 ? -0.095 -10.245 6.371 1.00 95.81 100 TYR A N 1
ATOM 804 C CA . TYR A 1 100 ? 0.906 -11.034 5.667 1.00 95.81 100 TYR A CA 1
ATOM 805 C C . TYR A 1 100 ? 1.223 -10.407 4.316 1.00 95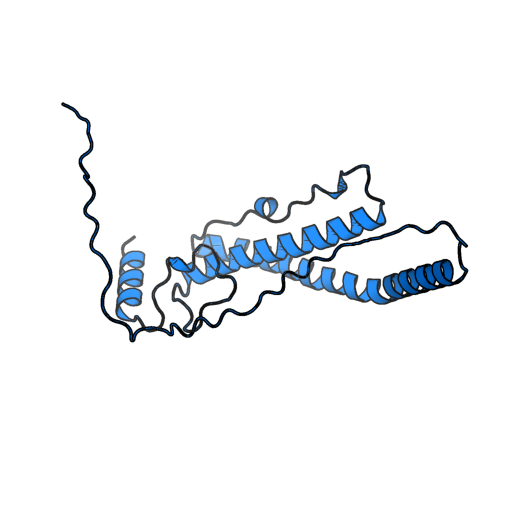.81 100 TYR A C 1
ATOM 807 O O . TYR A 1 100 ? 0.362 -10.230 3.461 1.00 95.81 100 TYR A O 1
ATOM 815 N N . ARG A 1 101 ? 2.498 -10.083 4.106 1.00 95.44 101 ARG A N 1
ATOM 816 C CA . ARG A 1 101 ? 2.977 -9.471 2.861 1.00 95.44 101 ARG A CA 1
ATOM 817 C C . ARG A 1 101 ? 2.778 -10.377 1.636 1.00 95.44 101 ARG A C 1
ATOM 819 O O . ARG A 1 101 ? 2.569 -9.871 0.536 1.00 95.44 101 ARG A O 1
ATOM 826 N N . SER A 1 102 ? 2.836 -11.697 1.828 1.00 94.31 102 SER A N 1
ATOM 827 C CA . SER A 1 102 ? 2.638 -12.717 0.785 1.00 94.31 102 SER A CA 1
ATOM 828 C C . SER A 1 102 ? 1.281 -12.631 0.096 1.00 94.31 102 SER A C 1
ATOM 830 O O . SER A 1 102 ? 1.179 -12.991 -1.072 1.00 94.31 102 SER A O 1
ATOM 832 N N . ASP A 1 103 ? 0.266 -12.127 0.796 1.00 94.69 103 ASP A N 1
ATOM 833 C CA . ASP A 1 103 ? -1.108 -12.076 0.292 1.00 94.69 103 ASP A CA 1
ATOM 834 C C . ASP A 1 103 ? -1.303 -10.922 -0.704 1.00 94.69 103 ASP A C 1
ATOM 836 O O . ASP A 1 103 ? -2.264 -10.903 -1.468 1.00 94.69 103 ASP A O 1
ATOM 840 N N . TYR A 1 104 ? -0.375 -9.961 -0.706 1.00 95.44 104 TYR A N 1
ATOM 841 C CA . TYR A 1 104 ? -0.453 -8.737 -1.501 1.00 95.44 104 TYR A CA 1
ATOM 842 C C . TYR A 1 104 ? 0.629 -8.673 -2.577 1.00 95.44 104 TYR A C 1
ATOM 844 O O . TYR A 1 104 ? 0.356 -8.302 -3.718 1.00 95.44 104 TYR A O 1
ATOM 852 N N . VAL A 1 105 ? 1.872 -9.031 -2.239 1.00 93.62 105 VAL A N 1
ATOM 853 C CA . VAL A 1 105 ? 3.003 -8.957 -3.172 1.00 93.62 105 VAL A CA 1
ATOM 854 C C . VAL A 1 105 ? 3.172 -10.296 -3.887 1.00 93.62 105 VAL A C 1
ATOM 856 O O . VAL A 1 105 ? 4.014 -11.115 -3.518 1.00 93.62 105 VAL A O 1
ATOM 859 N N . VAL A 1 106 ? 2.372 -10.505 -4.936 1.00 90.75 106 VAL A N 1
ATOM 860 C CA . VAL A 1 106 ? 2.421 -11.708 -5.780 1.00 90.75 106 VAL A CA 1
ATOM 861 C C . VAL A 1 106 ? 3.206 -11.417 -7.057 1.00 90.75 106 VAL A C 1
ATOM 863 O O . VAL A 1 106 ? 2.816 -10.594 -7.883 1.00 90.75 106 VAL A O 1
ATOM 866 N N . MET A 1 107 ? 4.331 -12.109 -7.224 1.00 87.62 107 MET A N 1
ATOM 867 C CA . MET A 1 107 ? 5.213 -11.974 -8.384 1.00 87.62 107 MET A CA 1
ATOM 868 C C . MET A 1 107 ? 5.344 -13.327 -9.083 1.00 87.62 107 MET A C 1
ATOM 870 O O . MET A 1 107 ? 6.325 -14.034 -8.898 1.00 87.62 107 MET A O 1
ATOM 874 N N . ASP A 1 108 ? 4.363 -13.712 -9.888 1.00 86.44 108 ASP A N 1
ATOM 875 C CA . ASP A 1 108 ? 4.309 -14.996 -10.604 1.00 86.44 108 ASP A CA 1
ATOM 876 C C . ASP A 1 108 ? 4.595 -14.852 -12.110 1.00 86.44 108 ASP A C 1
ATOM 878 O O . ASP A 1 108 ? 5.211 -15.725 -12.724 1.00 86.44 108 ASP A O 1
ATOM 882 N N . ARG A 1 109 ? 4.234 -13.704 -12.694 1.00 84.12 109 ARG A N 1
ATOM 883 C CA . ARG A 1 109 ? 4.309 -13.424 -14.141 1.00 84.12 109 ARG A CA 1
ATOM 884 C C . ARG A 1 109 ? 5.714 -13.471 -14.737 1.00 84.12 109 ARG A C 1
ATOM 886 O O . ARG A 1 109 ? 5.862 -13.686 -15.935 1.00 84.12 109 ARG A O 1
ATOM 893 N N . HIS A 1 110 ? 6.761 -13.338 -13.926 1.00 81.88 110 HIS A N 1
ATOM 894 C CA . HIS A 1 110 ? 8.145 -13.475 -14.396 1.00 81.88 110 HIS A CA 1
ATOM 895 C C . HIS A 1 110 ? 8.463 -14.893 -14.921 1.00 81.88 110 HIS A C 1
ATOM 897 O O . HIS A 1 110 ? 9.416 -15.069 -15.682 1.00 81.88 110 HIS A O 1
ATOM 903 N N . LYS A 1 111 ? 7.651 -15.899 -14.554 1.00 83.00 111 LYS A N 1
ATOM 904 C CA . LYS A 1 111 ? 7.787 -17.298 -14.992 1.00 83.00 111 LYS A CA 1
ATOM 905 C C . LYS A 1 111 ? 7.227 -17.567 -16.392 1.00 83.00 111 LYS A C 1
ATOM 907 O O . LYS A 1 111 ? 7.466 -18.640 -16.938 1.00 83.00 111 LYS A O 1
ATOM 912 N N . LEU A 1 112 ? 6.504 -16.617 -16.986 1.00 87.81 112 LEU A N 1
ATOM 913 C CA . LEU A 1 112 ? 5.934 -16.768 -18.326 1.00 87.81 112 LEU A CA 1
ATOM 914 C C . LEU A 1 112 ? 7.065 -16.853 -19.367 1.00 87.81 112 LEU A C 1
ATOM 916 O O . LEU A 1 112 ? 7.935 -15.984 -19.439 1.00 87.81 112 LEU A O 1
ATOM 920 N N . SER A 1 113 ? 7.086 -17.926 -20.157 1.00 83.38 113 SER A N 1
ATOM 921 C CA . SER A 1 113 ? 8.174 -18.244 -21.098 1.00 83.38 113 SER A CA 1
ATOM 922 C C . SER A 1 113 ? 8.192 -17.358 -22.345 1.00 83.38 113 SER A C 1
ATOM 924 O O . SER A 1 113 ? 9.249 -17.178 -22.938 1.00 83.38 113 SER A O 1
ATOM 926 N N . TYR A 1 114 ? 7.050 -16.775 -22.710 1.00 84.69 114 TYR A N 1
ATOM 927 C CA . TYR A 1 114 ? 6.887 -15.957 -23.914 1.00 84.69 114 TYR A CA 1
ATOM 928 C C . TYR A 1 114 ? 7.215 -14.468 -23.714 1.00 84.69 114 TYR A C 1
ATOM 930 O O . TYR A 1 114 ? 7.160 -13.713 -24.678 1.00 84.69 114 TYR A O 1
ATOM 938 N N . LEU A 1 115 ? 7.546 -14.033 -22.490 1.00 86.00 115 LEU A N 1
ATOM 939 C CA . LEU A 1 115 ? 7.974 -12.653 -22.234 1.00 86.00 115 LEU A CA 1
ATOM 940 C C . LEU A 1 115 ? 9.483 -12.506 -22.435 1.00 86.00 115 LEU A C 1
ATOM 942 O O . LEU A 1 115 ? 10.275 -13.299 -21.911 1.00 86.00 115 LEU A O 1
ATOM 946 N N . SER A 1 116 ? 9.879 -11.426 -23.103 1.00 86.81 116 SER A N 1
ATOM 947 C CA . SER A 1 116 ? 11.271 -10.988 -23.157 1.00 86.81 116 SER A CA 1
ATOM 948 C C . SER A 1 116 ? 11.785 -10.607 -21.756 1.00 86.81 116 SER A C 1
ATOM 950 O O . SER A 1 116 ? 11.001 -10.250 -20.869 1.00 86.81 116 SER A O 1
ATOM 952 N N . PRO A 1 117 ? 13.108 -10.642 -21.513 1.00 85.31 117 PRO A N 1
ATOM 953 C CA . PRO A 1 117 ? 13.673 -10.263 -20.216 1.00 85.31 117 PRO A CA 1
ATOM 954 C C . PRO A 1 117 ? 13.282 -8.849 -19.756 1.00 85.31 117 PRO A C 1
ATOM 956 O O . PRO A 1 117 ? 13.017 -8.643 -18.572 1.00 85.31 117 PRO A O 1
ATOM 959 N N . LEU A 1 118 ? 13.185 -7.891 -20.686 1.00 82.94 118 LEU A N 1
ATOM 960 C CA . LEU A 1 118 ? 12.761 -6.519 -20.386 1.00 82.94 118 LEU A CA 1
ATOM 961 C C . LEU A 1 118 ? 11.290 -6.452 -19.964 1.00 82.94 118 LEU A C 1
ATOM 963 O O . LEU A 1 118 ? 10.952 -5.771 -18.998 1.00 82.94 118 LEU A O 1
ATOM 967 N N . GLU A 1 119 ? 10.410 -7.201 -20.630 1.00 85.00 119 GLU A N 1
ATOM 968 C CA . GLU A 1 119 ? 9.003 -7.285 -20.229 1.00 85.00 119 GLU A CA 1
ATOM 969 C C . GLU A 1 119 ? 8.851 -7.944 -18.859 1.00 85.00 119 GLU A C 1
ATOM 971 O O . GLU A 1 119 ? 8.048 -7.487 -18.045 1.00 85.00 119 GLU A O 1
ATOM 976 N N . LYS A 1 120 ? 9.652 -8.974 -18.557 1.00 87.12 120 LYS A N 1
ATOM 977 C CA . LYS A 1 120 ? 9.672 -9.596 -17.224 1.00 87.12 120 LYS A CA 1
ATOM 978 C C . LYS A 1 120 ? 10.093 -8.607 -16.146 1.00 87.12 120 LYS A C 1
ATOM 980 O O . LYS A 1 120 ? 9.477 -8.582 -15.082 1.00 87.12 120 LYS A O 1
ATOM 985 N N . LEU A 1 121 ? 11.095 -7.777 -16.425 1.00 86.31 121 LEU A N 1
ATOM 986 C CA . LEU A 1 121 ? 11.559 -6.745 -15.503 1.00 86.31 121 LEU A CA 1
ATOM 987 C C . LEU A 1 121 ? 10.466 -5.700 -15.227 1.00 86.31 121 LEU A C 1
ATOM 989 O O . LEU A 1 121 ? 10.191 -5.388 -14.069 1.00 86.31 121 LEU A O 1
ATOM 993 N N . ASN A 1 122 ? 9.774 -5.233 -16.267 1.00 86.50 122 ASN A N 1
ATOM 994 C CA . ASN A 1 122 ? 8.638 -4.320 -16.116 1.00 86.50 122 ASN A CA 1
ATOM 995 C C . ASN A 1 122 ? 7.469 -4.971 -15.358 1.00 86.50 122 ASN A C 1
ATOM 997 O O . ASN A 1 122 ? 6.838 -4.335 -14.515 1.00 86.50 122 ASN A O 1
ATOM 1001 N N . CYS A 1 123 ? 7.199 -6.258 -15.601 1.00 89.38 123 CYS A N 1
ATOM 1002 C CA . CYS A 1 123 ? 6.191 -7.005 -14.849 1.00 89.38 123 CYS A CA 1
ATOM 1003 C C . CYS A 1 123 ? 6.542 -7.096 -13.360 1.00 89.38 123 CYS A C 1
ATOM 1005 O O . CYS A 1 123 ? 5.654 -6.946 -12.522 1.00 89.38 123 CYS A O 1
ATOM 1007 N N . LEU A 1 124 ? 7.817 -7.319 -13.025 1.00 89.94 124 LEU A N 1
ATOM 1008 C CA . LEU A 1 124 ? 8.291 -7.319 -11.640 1.00 89.94 124 LEU A CA 1
ATOM 1009 C C . LEU A 1 124 ? 8.106 -5.947 -10.992 1.00 89.94 124 LEU A C 1
ATOM 1011 O O . LEU A 1 124 ? 7.572 -5.879 -9.889 1.00 89.94 124 LEU A O 1
ATOM 1015 N N . TYR A 1 125 ? 8.468 -4.869 -11.692 1.00 89.56 125 TYR A N 1
ATOM 1016 C CA . TYR A 1 125 ? 8.269 -3.499 -11.216 1.00 89.56 125 TYR A CA 1
ATOM 1017 C C . TYR A 1 125 ? 6.796 -3.225 -10.879 1.00 89.56 125 TYR A C 1
ATOM 1019 O O . TYR A 1 125 ? 6.469 -2.856 -9.749 1.00 89.56 125 TYR A O 1
ATOM 1027 N N . CYS A 1 126 ? 5.891 -3.468 -11.831 1.00 90.31 126 CYS A N 1
ATOM 1028 C CA . CYS A 1 126 ? 4.463 -3.212 -11.647 1.00 90.31 126 CYS A CA 1
ATOM 1029 C C . CYS A 1 126 ? 3.837 -4.131 -10.589 1.00 90.31 126 CYS A C 1
ATOM 1031 O O . CYS A 1 126 ? 2.999 -3.683 -9.806 1.00 90.31 126 CYS A O 1
ATOM 1033 N N . GLY A 1 127 ? 4.222 -5.410 -10.561 1.00 92.25 127 GLY A N 1
ATOM 1034 C CA . GLY A 1 127 ? 3.731 -6.373 -9.575 1.00 92.25 127 GLY A CA 1
ATOM 1035 C C . GLY A 1 127 ? 4.162 -6.007 -8.157 1.00 92.25 127 GLY A C 1
ATOM 1036 O O . GLY A 1 127 ? 3.336 -5.977 -7.247 1.00 92.25 127 GLY A O 1
ATOM 1037 N N . TYR A 1 128 ? 5.436 -5.648 -7.985 1.00 94.50 128 TYR A N 1
ATOM 1038 C CA . TYR A 1 128 ? 5.974 -5.196 -6.708 1.00 94.50 128 TYR A CA 1
ATOM 1039 C C . TYR A 1 128 ? 5.308 -3.897 -6.245 1.00 94.50 128 TYR A C 1
ATOM 1041 O O . TYR A 1 128 ? 4.766 -3.853 -5.143 1.00 94.50 128 TYR A O 1
ATOM 1049 N N . GLY A 1 129 ? 5.280 -2.863 -7.093 1.00 95.12 129 GLY A N 1
ATOM 1050 C CA . GLY A 1 129 ? 4.730 -1.555 -6.735 1.00 95.12 129 GLY A CA 1
ATOM 1051 C C . GLY A 1 129 ? 3.258 -1.615 -6.331 1.00 95.12 129 GLY A C 1
ATOM 1052 O O . GLY A 1 129 ? 2.892 -1.157 -5.249 1.00 95.12 129 GLY A O 1
ATOM 1053 N N . ASN A 1 130 ? 2.415 -2.245 -7.154 1.00 95.69 130 ASN A N 1
ATOM 1054 C CA . ASN A 1 130 ? 0.990 -2.375 -6.842 1.00 95.69 130 ASN A CA 1
ATOM 1055 C C . ASN A 1 130 ? 0.748 -3.253 -5.608 1.00 95.69 130 ASN A C 1
ATOM 1057 O O . ASN A 1 130 ? -0.095 -2.915 -4.776 1.00 95.69 130 ASN A O 1
ATOM 1061 N N . GLY A 1 131 ? 1.505 -4.345 -5.462 1.00 96.69 131 GLY A N 1
ATOM 1062 C CA . GLY A 1 131 ? 1.410 -5.226 -4.301 1.00 96.69 131 GLY A CA 1
ATOM 1063 C C . GLY A 1 131 ? 1.766 -4.510 -2.998 1.00 96.69 131 GLY A C 1
ATOM 1064 O O . GLY A 1 131 ? 1.017 -4.594 -2.027 1.00 96.69 131 GLY A O 1
ATOM 1065 N N . VAL A 1 132 ? 2.864 -3.747 -2.978 1.00 97.81 132 VAL A N 1
ATOM 1066 C CA . VAL A 1 132 ? 3.282 -2.967 -1.802 1.00 97.81 132 VAL A CA 1
ATOM 1067 C C . VAL A 1 132 ? 2.245 -1.902 -1.454 1.00 97.81 132 VAL A C 1
ATOM 1069 O O . VAL A 1 132 ? 1.878 -1.769 -0.290 1.00 97.81 132 VAL A O 1
ATOM 1072 N N . LEU A 1 133 ? 1.716 -1.167 -2.434 1.00 97.12 133 LEU A N 1
ATOM 1073 C CA . LEU A 1 133 ? 0.695 -0.149 -2.166 1.00 97.12 133 LEU A CA 1
ATOM 1074 C C . LEU A 1 133 ? -0.591 -0.759 -1.593 1.00 97.12 133 LEU A C 1
ATOM 1076 O O . LEU A 1 133 ? -1.182 -0.189 -0.675 1.00 97.12 133 LEU A O 1
ATOM 1080 N N . ALA A 1 134 ? -1.005 -1.929 -2.084 1.00 96.94 134 ALA A N 1
ATOM 1081 C CA . ALA A 1 134 ? -2.149 -2.653 -1.538 1.00 96.94 134 ALA A CA 1
ATOM 1082 C C . ALA A 1 134 ? -1.885 -3.148 -0.103 1.00 96.94 134 ALA A C 1
ATOM 1084 O O . ALA A 1 134 ? -2.735 -2.974 0.769 1.00 96.94 134 ALA A O 1
ATOM 1085 N N . TYR A 1 135 ? -0.689 -3.682 0.158 1.00 97.94 135 TYR A N 1
ATOM 1086 C CA . TYR A 1 135 ? -0.243 -4.108 1.488 1.00 97.94 135 TYR A CA 1
ATOM 1087 C C . TYR A 1 135 ? -0.250 -2.958 2.502 1.00 97.94 135 TYR A C 1
ATOM 1089 O O . TYR A 1 135 ? -0.840 -3.066 3.577 1.00 97.94 135 TYR A O 1
ATOM 1097 N N . VAL A 1 136 ? 0.353 -1.823 2.145 1.00 98.00 136 VAL A N 1
ATOM 1098 C CA . VAL A 1 136 ? 0.408 -0.627 2.997 1.00 98.00 136 VAL A CA 1
ATOM 1099 C C . VAL A 1 136 ? -0.994 -0.073 3.245 1.00 98.00 136 VAL A C 1
ATOM 1101 O O . VAL A 1 136 ? -1.319 0.311 4.367 1.00 98.00 136 VAL A O 1
ATOM 1104 N N . ARG A 1 137 ? -1.855 -0.073 2.223 1.00 96.94 137 ARG A N 1
ATOM 1105 C CA . ARG A 1 137 ? -3.255 0.345 2.352 1.00 96.94 137 ARG A CA 1
ATOM 1106 C C . ARG A 1 137 ? -4.037 -0.551 3.311 1.00 96.94 137 ARG A C 1
ATOM 1108 O O . ARG A 1 137 ? -4.838 -0.041 4.089 1.00 96.94 137 ARG A O 1
ATOM 1115 N N . GLU A 1 138 ? -3.813 -1.861 3.277 1.00 97.44 138 GLU A N 1
ATOM 1116 C CA . GLU A 1 138 ? -4.429 -2.782 4.231 1.00 97.44 138 GLU A CA 1
ATOM 1117 C C . GLU A 1 138 ? -3.984 -2.467 5.666 1.00 97.44 138 GLU A C 1
ATOM 1119 O O . GLU A 1 138 ? -4.839 -2.343 6.545 1.00 97.44 138 GLU A O 1
ATOM 1124 N N . ILE A 1 139 ? -2.678 -2.282 5.899 1.00 97.12 139 ILE A N 1
ATOM 1125 C CA . ILE A 1 139 ? -2.138 -1.872 7.208 1.00 97.12 139 ILE A CA 1
ATOM 1126 C C . ILE A 1 139 ? -2.842 -0.597 7.676 1.00 97.12 139 ILE A C 1
ATOM 1128 O O . ILE A 1 139 ? -3.429 -0.585 8.756 1.00 97.12 139 ILE A O 1
ATOM 1132 N N . ALA A 1 140 ? -2.861 0.438 6.830 1.00 96.00 140 ALA A N 1
ATOM 1133 C CA . ALA A 1 140 ? -3.502 1.712 7.132 1.00 96.00 140 ALA A CA 1
ATOM 1134 C C . ALA A 1 140 ? -4.998 1.555 7.449 1.00 96.00 140 ALA A C 1
ATOM 1136 O O . ALA A 1 140 ? -5.492 2.202 8.362 1.00 96.00 140 ALA A O 1
ATOM 1137 N N . SER A 1 141 ? -5.714 0.660 6.766 1.00 95.56 141 SER A N 1
ATOM 1138 C CA . SER A 1 141 ? -7.144 0.451 7.025 1.00 95.56 141 SER A CA 1
ATOM 1139 C C . SER A 1 141 ? -7.443 -0.245 8.361 1.00 95.56 141 SER A C 1
ATOM 1141 O O . SER A 1 141 ? -8.443 0.076 8.999 1.00 95.56 141 SER A O 1
ATOM 1143 N N . ARG A 1 142 ? -6.587 -1.172 8.822 1.00 95.81 142 ARG A N 1
ATOM 1144 C CA . ARG A 1 142 ? -6.707 -1.777 10.169 1.00 95.81 142 ARG A CA 1
ATOM 1145 C C . ARG A 1 142 ? -6.374 -0.760 11.253 1.00 95.81 142 ARG A C 1
ATOM 1147 O O . ARG A 1 142 ? -7.005 -0.706 12.305 1.00 95.81 142 ARG A O 1
ATOM 1154 N N . THR A 1 143 ? -5.383 0.067 10.959 1.00 95.00 143 THR A N 1
ATOM 1155 C CA . THR A 1 143 ? -4.991 1.202 11.775 1.00 95.00 143 THR A CA 1
ATOM 1156 C C . THR A 1 143 ? -6.130 2.226 11.910 1.00 95.00 143 THR A C 1
ATOM 1158 O O . THR A 1 143 ? -6.450 2.657 13.019 1.00 95.00 143 THR A O 1
ATOM 1161 N N . GLU A 1 144 ? -6.790 2.572 10.805 1.00 95.00 144 GLU A N 1
ATOM 1162 C CA . GLU A 1 144 ? -7.928 3.494 10.768 1.00 95.00 144 GLU A CA 1
ATOM 1163 C C . GLU A 1 144 ? -9.127 2.939 11.547 1.00 95.00 144 GLU A C 1
ATOM 1165 O O . GLU A 1 144 ? -9.702 3.640 12.373 1.00 95.00 144 GLU A O 1
ATOM 1170 N N . GLU A 1 145 ? -9.439 1.650 11.399 1.00 93.25 145 GLU A N 1
ATOM 1171 C CA . GLU A 1 145 ? -10.491 0.978 12.175 1.00 93.25 145 GLU A CA 1
ATOM 1172 C C . GLU A 1 145 ? -10.244 1.025 13.697 1.00 93.25 145 GLU A C 1
ATOM 1174 O O . GLU A 1 145 ? -11.188 1.108 14.502 1.00 93.25 145 GLU A O 1
ATOM 1179 N N . ARG A 1 146 ? -8.971 0.974 14.115 1.00 91.75 146 ARG A N 1
ATOM 1180 C CA . ARG A 1 146 ? -8.600 1.080 15.528 1.00 91.75 146 ARG A CA 1
ATOM 1181 C C . ARG A 1 146 ? -8.775 2.502 16.051 1.00 91.75 146 ARG A C 1
ATOM 1183 O O . ARG A 1 146 ? -9.345 2.650 17.130 1.00 91.75 146 ARG A O 1
ATOM 1190 N N . TRP A 1 147 ? -8.275 3.506 15.330 1.00 89.56 147 TRP A N 1
ATOM 1191 C CA . TRP A 1 147 ? -8.183 4.882 15.833 1.00 89.56 147 TRP A CA 1
ATOM 1192 C C . TRP A 1 147 ? -9.367 5.778 15.482 1.00 89.56 147 TRP A C 1
ATOM 1194 O O . TRP A 1 147 ? -9.778 6.567 16.324 1.00 89.56 147 TRP A O 1
ATOM 1204 N N . CYS A 1 148 ? -9.915 5.680 14.273 1.00 87.62 148 CYS A N 1
ATOM 1205 C CA . CYS A 1 148 ? -10.973 6.570 13.803 1.00 87.62 148 CYS A CA 1
ATOM 1206 C C . CYS A 1 148 ? -11.936 5.836 12.850 1.00 87.62 148 CYS A C 1
ATOM 1208 O O . CYS A 1 148 ? -11.898 6.057 11.640 1.00 87.62 148 CYS A O 1
ATOM 1210 N N . PRO A 1 149 ? -12.824 4.965 13.368 1.00 91.62 149 PRO A N 1
ATOM 1211 C CA . PRO A 1 149 ? -13.821 4.261 12.563 1.00 91.62 149 PRO A CA 1
ATOM 1212 C C . PRO A 1 149 ? -15.012 5.173 12.207 1.00 91.62 149 PRO A C 1
ATOM 1214 O O . PRO A 1 149 ? -16.163 4.826 12.472 1.00 91.62 149 PRO A O 1
ATOM 1217 N N . ILE A 1 150 ? -14.742 6.353 11.639 1.00 94.06 150 ILE A N 1
ATOM 1218 C CA . ILE A 1 150 ? -15.741 7.342 11.211 1.00 94.06 150 ILE A CA 1
ATOM 1219 C C . ILE A 1 150 ? -15.545 7.614 9.719 1.00 94.06 150 ILE A C 1
ATOM 1221 O O . ILE A 1 150 ? -14.438 7.889 9.256 1.00 94.06 150 ILE A O 1
ATOM 1225 N N . LYS A 1 151 ? -16.629 7.573 8.947 1.00 94.81 151 LYS A N 1
ATOM 1226 C CA . LYS A 1 151 ? -16.613 7.899 7.520 1.00 94.81 151 LYS A CA 1
ATOM 1227 C C . LYS A 1 151 ? -16.227 9.362 7.319 1.00 94.81 151 LYS A C 1
ATOM 1229 O O . LYS A 1 151 ? -16.711 10.259 8.000 1.00 94.81 151 LYS A O 1
ATOM 1234 N N . HIS A 1 152 ? -15.394 9.621 6.321 1.00 93.00 152 HIS A N 1
ATOM 1235 C CA . HIS A 1 152 ? -15.145 10.973 5.825 1.00 93.00 152 HIS A CA 1
ATOM 1236 C C . HIS A 1 152 ? -16.428 11.636 5.296 1.00 93.00 152 HIS A C 1
ATOM 1238 O O . HIS A 1 152 ? -17.240 10.993 4.631 1.00 93.00 152 HIS A O 1
ATOM 1244 N N . GLY A 1 153 ? -16.554 12.956 5.478 1.00 91.88 153 GLY A N 1
ATOM 1245 C CA . GLY A 1 153 ? -17.683 13.733 4.944 1.00 91.88 153 GLY A CA 1
ATOM 1246 C C . GLY A 1 153 ? -17.782 13.725 3.411 1.00 91.88 153 GLY A C 1
ATOM 1247 O O . GLY A 1 153 ? -18.851 13.959 2.855 1.00 91.88 153 GLY A O 1
ATOM 1248 N N . LYS A 1 154 ? -16.684 13.406 2.711 1.00 93.00 154 LYS A N 1
ATOM 1249 C CA . LYS A 1 154 ? -16.681 13.084 1.277 1.00 93.00 154 LYS A CA 1
ATOM 1250 C C . LYS A 1 154 ? -16.275 11.628 1.088 1.00 93.00 154 LYS A C 1
ATOM 1252 O O . LYS A 1 154 ? -15.201 11.231 1.536 1.00 93.00 154 LYS A O 1
ATOM 1257 N N . ARG A 1 155 ? -17.097 10.852 0.373 1.00 89.50 155 ARG A N 1
ATOM 1258 C CA . ARG A 1 155 ? -16.802 9.438 0.103 1.00 89.50 155 ARG A CA 1
ATOM 1259 C C . ARG A 1 155 ? -15.543 9.323 -0.776 1.00 89.50 155 ARG A C 1
ATOM 1261 O O . ARG A 1 155 ? -15.520 9.902 -1.866 1.00 89.50 155 ARG A O 1
ATOM 1268 N N . PRO A 1 156 ? -14.505 8.585 -0.346 1.00 91.81 156 PRO A N 1
ATOM 1269 C CA . PRO A 1 156 ? -13.323 8.355 -1.168 1.00 91.81 156 PRO A CA 1
ATOM 1270 C C . PRO A 1 156 ? -13.683 7.525 -2.409 1.00 91.81 156 PRO A C 1
ATOM 1272 O O . PRO A 1 156 ? -14.561 6.665 -2.358 1.00 91.81 156 PRO A O 1
ATOM 1275 N N . LYS A 1 157 ? -12.980 7.758 -3.530 1.00 93.81 157 LYS A N 1
ATOM 1276 C CA . LYS A 1 157 ? -13.240 7.071 -4.816 1.00 93.81 157 LYS A CA 1
ATOM 1277 C C . LYS A 1 157 ? -13.098 5.551 -4.725 1.00 93.81 157 LYS A C 1
ATOM 1279 O O . LYS A 1 157 ? -13.834 4.818 -5.369 1.00 93.81 157 LYS A O 1
ATOM 1284 N N . SER A 1 158 ? -12.134 5.099 -3.934 1.00 91.94 158 SER A N 1
ATOM 1285 C CA . SER A 1 158 ? -11.929 3.699 -3.594 1.00 91.94 158 SER A CA 1
ATOM 1286 C C . SER A 1 158 ? -11.827 3.646 -2.073 1.00 91.94 158 SER A C 1
ATOM 1288 O O . SER A 1 158 ? -10.790 4.057 -1.543 1.00 91.94 158 SER A O 1
ATOM 1290 N N . PRO A 1 159 ? -12.896 3.276 -1.346 1.00 92.31 159 PRO A N 1
ATOM 1291 C CA . PRO A 1 159 ? -12.817 2.967 0.078 1.00 92.31 159 PRO A CA 1
ATOM 1292 C C . PRO A 1 159 ? -12.150 1.599 0.298 1.00 92.31 159 PRO A C 1
ATOM 1294 O O . PRO A 1 159 ? -12.061 0.782 -0.617 1.00 92.31 159 PRO A O 1
ATOM 1297 N N . HIS A 1 160 ? -11.608 1.351 1.488 1.00 93.44 160 HIS A N 1
ATOM 1298 C CA . HIS A 1 160 ? -11.173 0.002 1.870 1.00 93.44 160 HIS A CA 1
ATOM 1299 C C . HIS A 1 160 ? -12.382 -0.828 2.334 1.00 93.44 160 HIS A C 1
ATOM 1301 O O . HIS A 1 160 ? -13.431 -0.274 2.653 1.00 93.44 160 HIS A O 1
ATOM 1307 N N . SER A 1 161 ? -12.235 -2.151 2.418 1.00 91.94 161 SER A N 1
ATOM 1308 C CA . SER A 1 161 ? -13.332 -3.080 2.753 1.00 91.94 161 SER A CA 1
ATOM 1309 C C . SER A 1 161 ? -14.038 -2.761 4.078 1.00 91.94 161 SER A C 1
ATOM 1311 O O . SER A 1 161 ? -15.253 -2.885 4.173 1.00 91.94 161 SER A O 1
ATOM 1313 N N . ARG A 1 162 ? -13.296 -2.298 5.091 1.00 92.12 162 ARG A N 1
ATOM 1314 C CA . ARG A 1 162 ? -13.849 -1.919 6.411 1.00 92.12 162 ARG A CA 1
ATOM 1315 C C . ARG A 1 162 ? -14.614 -0.593 6.432 1.00 92.12 162 ARG A C 1
ATOM 1317 O O . ARG A 1 162 ? -15.256 -0.286 7.420 1.00 92.12 162 ARG A O 1
ATOM 1324 N N . TYR A 1 163 ? -14.541 0.224 5.384 1.00 92.50 163 TYR A N 1
ATOM 1325 C CA . TYR A 1 163 ? -15.057 1.596 5.440 1.00 92.50 163 TYR A CA 1
ATOM 1326 C C . TYR A 1 163 ? -16.584 1.642 5.589 1.00 92.50 163 TYR A C 1
ATOM 1328 O 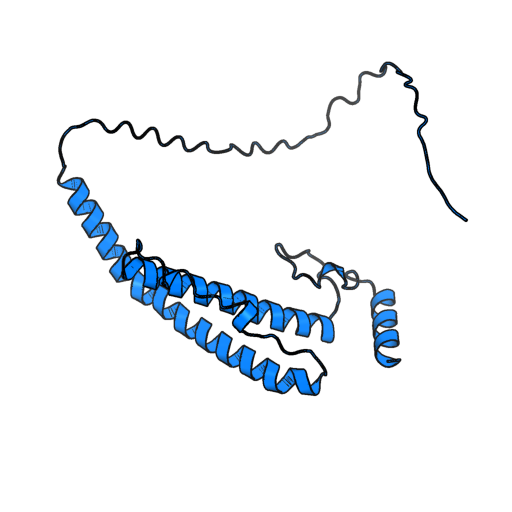O . TYR A 1 163 ? -17.138 2.562 6.185 1.00 92.50 163 TYR A O 1
ATOM 1336 N N . ASP A 1 164 ? -17.287 0.637 5.064 1.00 91.19 164 ASP A N 1
ATOM 1337 C CA . ASP A 1 164 ? -18.745 0.586 5.159 1.00 91.19 164 ASP A CA 1
ATOM 1338 C C . ASP A 1 164 ? -19.227 0.299 6.594 1.00 91.19 164 ASP A C 1
ATOM 1340 O O . ASP A 1 164 ? -20.324 0.738 6.949 1.00 91.19 164 ASP A O 1
ATOM 1344 N N . SER A 1 165 ? -18.395 -0.337 7.436 1.00 91.38 165 SER A N 1
ATOM 1345 C CA . SER A 1 165 ? -18.696 -0.601 8.850 1.00 91.38 165 SER A CA 1
ATOM 1346 C C . SER A 1 165 ? -18.394 0.579 9.776 1.00 91.38 165 SER A C 1
ATOM 1348 O O . SER A 1 165 ? -18.608 0.460 10.981 1.00 91.38 165 SER A O 1
ATOM 1350 N N . PHE A 1 166 ? -17.892 1.701 9.252 1.00 93.88 166 PHE A N 1
ATOM 1351 C CA . PHE A 1 166 ? -17.594 2.898 10.038 1.00 93.88 166 PHE A CA 1
ATOM 1352 C C . PHE A 1 166 ? -18.854 3.725 10.312 1.00 93.88 166 PHE A C 1
ATOM 1354 O O . PHE A 1 166 ? -19.802 3.729 9.515 1.00 93.88 166 PHE A O 1
ATOM 1361 N N . GLU A 1 167 ? -18.828 4.466 11.419 1.00 95.00 167 GLU A N 1
ATOM 1362 C CA . GLU A 1 167 ? -19.902 5.385 11.795 1.00 95.00 167 GLU A CA 1
ATOM 1363 C C . GLU A 1 167 ? -20.022 6.526 10.786 1.00 95.00 167 GLU A C 1
ATOM 1365 O O . GLU A 1 167 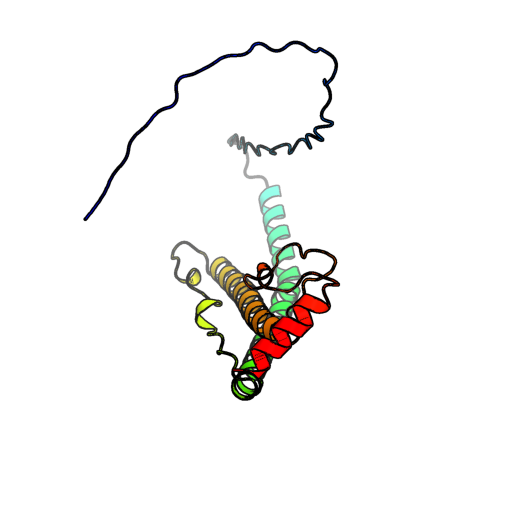? -19.055 6.897 10.114 1.00 95.00 167 GLU A O 1
ATOM 1370 N N . ASN A 1 168 ? -21.222 7.080 10.634 1.00 93.38 168 ASN A N 1
ATOM 1371 C CA . ASN A 1 168 ? -21.438 8.150 9.668 1.00 93.38 168 ASN A CA 1
ATOM 1372 C C . ASN A 1 168 ? -20.750 9.448 10.112 1.00 93.38 168 ASN A C 1
ATOM 1374 O O . ASN A 1 168 ? -20.584 9.726 11.298 1.00 93.38 168 ASN A O 1
ATOM 1378 N N . TYR A 1 169 ? -20.357 10.264 9.135 1.00 93.19 169 TYR A N 1
ATOM 1379 C CA . TYR A 1 169 ? -19.759 11.566 9.410 1.00 93.19 169 TYR A CA 1
ATOM 1380 C C . TYR A 1 169 ? -20.728 12.444 10.217 1.00 93.19 169 TYR A C 1
ATOM 1382 O O . TYR A 1 169 ? -21.855 12.671 9.779 1.00 93.19 169 TYR A O 1
ATOM 1390 N N . GLY A 1 170 ? -20.277 12.953 11.365 1.00 91.56 170 GLY A N 1
ATOM 1391 C CA . GLY A 1 170 ? -21.084 13.792 12.258 1.00 91.56 170 GLY A CA 1
ATOM 1392 C C . GLY A 1 170 ? -22.020 13.031 13.206 1.00 91.56 170 GLY A C 1
ATOM 1393 O O . GLY A 1 170 ? -22.753 13.673 13.950 1.00 91.56 170 GLY A O 1
ATOM 1394 N N . ASP A 1 171 ? -22.000 11.693 13.216 1.00 92.69 171 ASP A N 1
ATOM 1395 C CA . ASP A 1 171 ? -22.771 10.896 14.177 1.00 92.69 171 ASP A CA 1
ATOM 1396 C C . ASP A 1 171 ? -21.986 10.674 15.480 1.00 92.69 171 ASP A C 1
ATOM 1398 O O . ASP A 1 171 ? -21.324 9.654 15.688 1.00 92.69 171 ASP A O 1
ATOM 1402 N N . GLU A 1 172 ? -22.052 11.665 16.370 1.00 91.50 172 GLU A N 1
ATOM 1403 C CA . GLU A 1 172 ? -21.425 11.591 17.694 1.00 91.50 172 GLU A CA 1
ATOM 1404 C C . GLU A 1 172 ? -22.000 10.445 18.534 1.00 91.50 172 GLU A C 1
ATOM 1406 O O . GLU A 1 172 ? -21.262 9.752 19.236 1.00 91.50 172 GLU A O 1
ATOM 1411 N N . SER A 1 173 ? -23.312 10.214 18.443 1.00 91.75 173 SER A N 1
ATOM 1412 C CA . SER A 1 173 ? -24.009 9.212 19.249 1.00 91.75 173 SER A CA 1
ATOM 1413 C C . SER A 1 173 ? -23.586 7.783 18.893 1.00 91.75 173 SER A C 1
ATOM 1415 O O . SER A 1 173 ? -23.243 7.004 19.789 1.00 91.75 173 SER A O 1
ATOM 1417 N N . GLY A 1 174 ? -23.518 7.465 17.595 1.00 90.75 174 GLY A N 1
ATOM 1418 C CA . GLY A 1 174 ? -23.033 6.180 17.093 1.00 90.75 174 GLY A CA 1
ATOM 1419 C C . GLY A 1 174 ? -21.574 5.934 17.473 1.00 90.75 174 GLY A C 1
ATOM 1420 O O . GLY A 1 174 ? -21.221 4.849 17.945 1.00 90.75 174 GLY A O 1
ATOM 1421 N N . TYR A 1 175 ? -20.731 6.970 17.385 1.00 91.56 175 TYR A N 1
ATOM 1422 C CA . TYR A 1 175 ? -19.327 6.876 17.783 1.00 91.56 175 TYR A CA 1
ATOM 1423 C C . TYR A 1 175 ? -19.153 6.552 19.273 1.00 91.56 175 TYR A C 1
ATOM 1425 O O . TYR A 1 175 ? -18.424 5.618 19.617 1.00 91.56 175 TYR A O 1
ATOM 1433 N N . GLN A 1 176 ? -19.844 7.270 20.165 1.00 91.94 176 GLN A N 1
ATOM 1434 C CA . GLN A 1 176 ? -19.753 7.022 21.609 1.00 91.94 176 GLN A CA 1
ATOM 1435 C C . GLN A 1 176 ? -20.260 5.625 21.979 1.00 91.94 176 GLN A C 1
ATOM 1437 O O . GLN A 1 176 ? -19.628 4.932 22.779 1.00 91.94 176 GLN A O 1
ATOM 1442 N N . CYS A 1 177 ? -21.352 5.172 21.354 1.00 92.31 177 CYS A N 1
ATOM 1443 C CA . CYS A 1 177 ? -21.874 3.823 21.557 1.00 92.31 177 CYS A CA 1
ATOM 1444 C C . CYS A 1 177 ? -20.834 2.752 21.181 1.00 92.31 177 CYS A C 1
ATOM 1446 O O . CYS A 1 177 ? -20.558 1.848 21.971 1.00 92.31 177 CYS A O 1
ATOM 1448 N N . ARG A 1 178 ? -20.173 2.892 20.024 1.00 89.69 178 ARG A N 1
ATOM 1449 C CA . ARG A 1 178 ? -19.092 1.986 19.602 1.00 89.69 178 ARG A CA 1
ATOM 1450 C C . ARG A 1 178 ? -17.910 1.984 20.573 1.00 89.69 178 ARG A C 1
ATOM 1452 O O . ARG A 1 178 ? -17.342 0.924 20.840 1.00 89.69 178 ARG A O 1
ATOM 1459 N N . VAL A 1 179 ? -17.498 3.149 21.072 1.00 88.81 179 VAL A N 1
ATOM 1460 C CA . VAL A 1 179 ? -16.387 3.251 22.034 1.00 88.81 179 VAL A CA 1
ATOM 1461 C C . VAL A 1 179 ? -16.727 2.514 23.333 1.00 88.81 179 VAL A C 1
ATOM 1463 O O . VAL A 1 179 ? -15.904 1.738 23.814 1.00 88.81 179 VAL A O 1
ATOM 1466 N N . GLN A 1 180 ? -17.950 2.676 23.847 1.00 90.44 180 GLN A N 1
ATOM 1467 C CA . GLN A 1 180 ? -18.434 1.974 25.045 1.00 90.44 180 GLN A CA 1
ATOM 1468 C C . GLN A 1 180 ? -18.515 0.451 24.848 1.00 90.44 180 GLN A C 1
ATOM 1470 O O . GLN A 1 180 ? -18.188 -0.324 25.750 1.00 90.44 180 GLN A O 1
ATOM 1475 N N . GLN A 1 181 ? -18.908 -0.002 23.654 1.00 88.69 181 GLN A N 1
ATOM 1476 C CA . GLN A 1 181 ? -18.901 -1.427 23.313 1.00 88.69 181 GLN A CA 1
ATOM 1477 C C . GLN A 1 181 ? -17.477 -1.996 23.328 1.00 88.69 181 GLN A C 1
ATOM 1479 O O . GLN A 1 181 ? -17.248 -3.043 23.927 1.00 88.69 181 GLN A O 1
ATOM 1484 N N . LYS A 1 182 ? -16.505 -1.280 22.743 1.00 84.25 182 LYS A N 1
ATOM 1485 C CA . LYS A 1 182 ? -15.090 -1.691 22.740 1.00 84.25 182 LYS A CA 1
ATOM 1486 C C . LYS A 1 182 ? -14.453 -1.706 24.134 1.00 84.25 182 LYS A C 1
ATOM 1488 O O . LYS A 1 182 ? -13.508 -2.456 24.326 1.00 84.25 182 LYS A O 1
ATOM 1493 N N . SER A 1 183 ? -14.909 -0.880 25.080 1.00 78.69 183 SER A N 1
ATOM 1494 C CA . SER A 1 183 ? -14.381 -0.882 26.456 1.00 78.69 183 SER A CA 1
ATOM 1495 C C . SER A 1 183 ? -14.949 -1.996 27.335 1.00 78.69 183 SER A C 1
ATOM 1497 O O . SER A 1 183 ? -14.418 -2.243 28.412 1.00 78.69 183 SER A O 1
ATOM 1499 N N . SER A 1 184 ? -16.043 -2.629 26.909 1.00 76.75 184 SER A N 1
ATOM 1500 C CA . SER A 1 184 ? -16.732 -3.676 27.675 1.00 76.75 184 SER A CA 1
ATOM 1501 C C . SER A 1 184 ? -16.254 -5.094 27.327 1.00 76.75 184 SER A C 1
ATOM 1503 O O . SER A 1 184 ? -16.827 -6.063 27.823 1.00 76.75 184 SER A O 1
ATOM 1505 N N . GLN A 1 185 ? -15.245 -5.216 26.459 1.00 59.78 185 GLN A N 1
ATOM 1506 C CA . GLN A 1 185 ? -14.735 -6.460 25.880 1.00 59.78 185 GLN A CA 1
ATOM 1507 C C . GLN A 1 185 ? -13.244 -6.623 26.168 1.00 59.78 185 GLN A C 1
ATOM 1509 O O . GLN A 1 185 ? -12.839 -7.777 26.429 1.00 59.78 185 GLN A O 1
#

Sequence (185 aa):
MDNINSTGSRSKQVKPLLPWLKTPMAISIPVERFSFTPTVEWQLGNRSWRDEIQKFWSFLLLVLTAPVIWSVVIPIALLDMMATLYQRICFPVYGIGLVYRSDYVVMDRHKLSYLSPLEKLNCLYCGYGNGVLAYVREIASRTEERWCPIKHGKRPKSPHSRYDSFENYGDESGYQCRVQQKSSQ